Protein AF-A0A0W8FRL0-F1 (afdb_monomer)

Structure (mmCIF, N/CA/C/O backbone):
data_AF-A0A0W8FRL0-F1
#
_entry.id   AF-A0A0W8FRL0-F1
#
loop_
_atom_site.group_PDB
_atom_site.id
_atom_site.type_symbol
_atom_site.label_atom_id
_atom_site.label_alt_id
_atom_site.label_comp_id
_atom_site.label_asym_id
_atom_site.label_entity_id
_atom_site.label_seq_id
_atom_site.pdbx_PDB_ins_code
_atom_site.Cartn_x
_atom_site.Cartn_y
_atom_site.Cartn_z
_atom_site.occupancy
_atom_site.B_iso_or_equiv
_atom_site.auth_seq_id
_atom_site.auth_comp_id
_atom_site.auth_asym_id
_atom_site.auth_atom_id
_atom_site.pdbx_PDB_model_num
ATOM 1 N N . MET A 1 1 ? 0.748 -12.779 -2.250 1.00 61.97 1 MET A N 1
ATOM 2 C CA . MET A 1 1 ? 1.350 -13.184 -0.967 1.00 61.97 1 MET A CA 1
ATOM 3 C C . MET A 1 1 ? 2.853 -13.037 -1.047 1.00 61.97 1 MET A C 1
ATOM 5 O O . MET A 1 1 ? 3.410 -12.328 -0.227 1.00 61.97 1 MET A O 1
ATOM 9 N N . ASP A 1 2 ? 3.487 -13.612 -2.071 1.00 81.69 2 ASP A N 1
ATOM 10 C CA . ASP A 1 2 ? 4.950 -13.634 -2.223 1.00 81.69 2 ASP A CA 1
ATOM 11 C C . ASP A 1 2 ? 5.585 -12.258 -2.475 1.00 81.69 2 ASP A C 1
ATOM 13 O O . ASP A 1 2 ? 6.800 -12.125 -2.424 1.00 81.69 2 ASP A O 1
ATOM 17 N N . TRP A 1 3 ? 4.781 -11.222 -2.722 1.00 80.44 3 TRP A N 1
ATOM 18 C CA . TRP A 1 3 ? 5.273 -9.855 -2.878 1.00 80.44 3 TRP A CA 1
ATOM 19 C C . TRP A 1 3 ? 5.824 -9.263 -1.573 1.00 80.44 3 TRP A C 1
ATOM 21 O O . TRP A 1 3 ? 6.817 -8.540 -1.606 1.00 80.44 3 TRP A O 1
ATOM 31 N N . TRP A 1 4 ? 5.211 -9.592 -0.430 1.00 90.38 4 TRP A N 1
ATOM 32 C CA . TRP A 1 4 ? 5.683 -9.117 0.867 1.00 90.38 4 TRP A CA 1
ATOM 33 C C . TRP A 1 4 ? 7.052 -9.700 1.200 1.00 90.38 4 TRP A C 1
ATOM 35 O O . TRP A 1 4 ? 7.326 -10.871 0.940 1.00 90.38 4 TRP A O 1
ATOM 45 N N . ASP A 1 5 ? 7.883 -8.877 1.828 1.00 91.19 5 ASP A N 1
ATOM 46 C CA . ASP A 1 5 ? 9.173 -9.286 2.362 1.00 91.19 5 ASP A CA 1
ATOM 47 C C . ASP A 1 5 ? 9.000 -10.404 3.412 1.00 91.19 5 ASP A C 1
ATOM 49 O O . ASP A 1 5 ? 8.346 -10.179 4.439 1.00 91.19 5 ASP A O 1
ATOM 53 N N . PRO A 1 6 ? 9.563 -11.608 3.198 1.00 92.19 6 PRO A N 1
ATOM 54 C CA . PRO A 1 6 ? 9.400 -12.715 4.135 1.00 92.19 6 PRO A CA 1
ATOM 55 C C . PRO A 1 6 ? 9.914 -12.402 5.541 1.00 92.19 6 PRO A C 1
ATOM 57 O O . PRO A 1 6 ? 9.323 -12.851 6.523 1.00 92.19 6 PRO A O 1
ATOM 60 N N . GLU A 1 7 ? 10.980 -11.611 5.675 1.00 92.44 7 GLU A N 1
ATOM 61 C CA . GLU A 1 7 ? 11.514 -11.256 6.989 1.00 92.44 7 GLU A CA 1
ATOM 62 C C . GLU A 1 7 ? 10.591 -10.291 7.736 1.00 92.44 7 GLU A C 1
ATOM 64 O O . GLU A 1 7 ? 10.430 -10.430 8.950 1.00 92.44 7 GLU A O 1
ATOM 69 N N . LEU A 1 8 ? 9.911 -9.382 7.024 1.00 94.06 8 LEU A N 1
ATOM 70 C CA . LEU A 1 8 ? 8.858 -8.551 7.614 1.00 94.06 8 LEU A CA 1
ATOM 71 C C . LEU A 1 8 ? 7.744 -9.432 8.187 1.00 94.06 8 LEU A C 1
ATOM 73 O O . LEU A 1 8 ? 7.367 -9.283 9.352 1.00 94.06 8 LEU A O 1
ATOM 77 N N . ILE A 1 9 ? 7.236 -10.372 7.387 1.00 95.00 9 ILE A N 1
ATOM 78 C CA . ILE A 1 9 ? 6.158 -11.276 7.808 1.00 95.00 9 ILE A CA 1
ATOM 79 C C . ILE A 1 9 ? 6.604 -12.135 8.994 1.00 95.00 9 ILE A C 1
ATOM 81 O O . ILE A 1 9 ? 5.870 -12.248 9.979 1.00 95.00 9 ILE A O 1
ATOM 85 N N . ASN A 1 10 ? 7.819 -12.681 8.950 1.00 94.44 10 ASN A N 1
ATOM 86 C CA . ASN A 1 10 ? 8.388 -13.474 10.038 1.00 94.44 10 ASN A CA 1
ATOM 87 C C . ASN A 1 10 ? 8.531 -12.658 11.328 1.00 94.44 10 ASN A C 1
ATOM 89 O O . ASN A 1 10 ? 8.222 -13.157 12.409 1.00 94.44 10 ASN A O 1
ATOM 93 N N . ALA A 1 11 ? 8.972 -11.401 11.241 1.00 94.38 11 ALA A N 1
ATOM 94 C CA . ALA A 1 11 ? 9.106 -10.529 12.401 1.00 94.38 11 ALA A CA 1
ATOM 95 C C . ALA A 1 11 ? 7.747 -10.188 13.030 1.00 94.38 11 ALA A C 1
ATOM 97 O O . ALA A 1 11 ? 7.599 -10.283 14.251 1.00 94.38 11 ALA A O 1
ATOM 98 N N . LEU A 1 12 ? 6.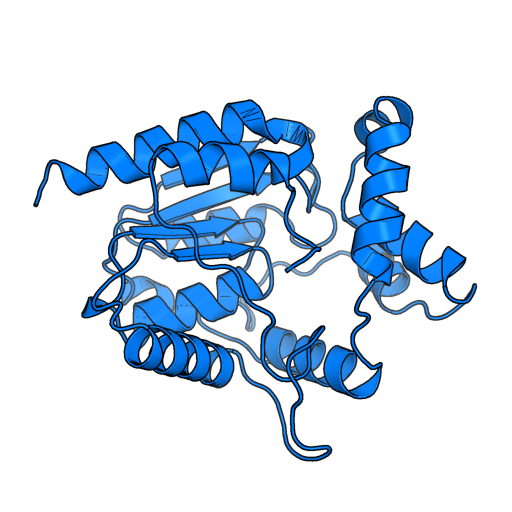745 -9.850 12.213 1.00 93.88 12 LEU A N 1
ATOM 99 C CA . LEU A 1 12 ? 5.389 -9.556 12.688 1.00 93.88 12 LEU A CA 1
ATOM 100 C C . LEU A 1 12 ? 4.717 -10.792 13.301 1.00 93.88 12 LEU A C 1
ATOM 102 O O . LEU A 1 12 ? 4.079 -10.687 14.352 1.00 93.88 12 LEU A O 1
ATOM 106 N N . SER A 1 13 ? 4.933 -11.970 12.713 1.00 95.38 13 SER A N 1
ATOM 107 C CA . SER A 1 13 ? 4.343 -13.238 13.168 1.00 95.38 13 SER A CA 1
ATOM 108 C C . SER A 1 13 ? 4.822 -13.683 14.555 1.00 95.38 13 SER A C 1
ATOM 110 O O . SER A 1 13 ? 4.177 -14.509 15.194 1.00 95.38 13 SER A O 1
ATOM 112 N N . LYS A 1 14 ? 5.918 -13.110 15.075 1.00 94.38 14 LYS A N 1
ATOM 113 C CA . LYS A 1 14 ? 6.372 -13.351 16.458 1.00 94.38 14 LYS A CA 1
ATOM 114 C C . LYS A 1 14 ? 5.428 -12.765 17.513 1.00 94.38 14 LYS A C 1
ATOM 116 O O . LYS A 1 14 ? 5.501 -13.171 18.669 1.00 94.38 14 LYS A O 1
ATOM 121 N N . LYS A 1 15 ? 4.605 -11.773 17.153 1.00 91.62 15 LYS A N 1
ATOM 122 C CA . LYS A 1 15 ? 3.724 -11.048 18.091 1.00 91.62 15 LYS A CA 1
ATOM 123 C C . LYS A 1 15 ? 2.268 -10.970 17.647 1.00 91.62 15 LYS A C 1
ATOM 125 O O . LYS A 1 15 ? 1.398 -10.782 18.491 1.00 91.62 15 LYS A O 1
ATOM 130 N N . TYR A 1 16 ? 2.004 -11.086 16.351 1.00 93.81 16 TYR A N 1
ATOM 131 C CA . TYR A 1 16 ? 0.676 -10.936 15.773 1.00 93.81 16 TYR A CA 1
ATOM 132 C C . TYR A 1 16 ? 0.309 -12.165 14.951 1.00 93.81 16 TYR A C 1
ATOM 134 O O . TYR A 1 16 ? 1.170 -12.810 14.360 1.00 93.81 16 TYR A O 1
ATOM 142 N N . HIS A 1 17 ? -0.987 -12.448 14.851 1.00 94.81 17 HIS A N 1
ATOM 143 C CA . HIS A 1 17 ? -1.483 -13.332 13.806 1.00 94.81 17 HIS A CA 1
ATOM 144 C C . HIS A 1 17 ? -1.554 -12.538 12.496 1.00 94.81 17 HIS A C 1
ATOM 146 O O . HIS A 1 17 ? -2.331 -11.589 12.384 1.00 94.81 17 HIS A O 1
ATOM 152 N N . VAL A 1 18 ? -0.700 -12.888 11.534 1.00 96.31 18 VAL A N 1
ATOM 153 C CA . VAL A 1 18 ? -0.556 -12.153 10.274 1.00 96.31 18 VAL A CA 1
ATOM 154 C C . VAL A 1 18 ? -1.357 -12.850 9.179 1.00 96.31 18 VAL A C 1
ATOM 156 O O . VAL A 1 18 ? -1.060 -13.984 8.811 1.00 96.31 18 VAL A O 1
ATOM 159 N N . LEU A 1 19 ? -2.354 -12.152 8.633 1.00 96.56 19 LEU A N 1
ATOM 160 C CA . LEU A 1 19 ? -3.089 -12.587 7.449 1.00 96.56 19 LEU A CA 1
ATOM 161 C C . LEU A 1 19 ? -2.595 -11.806 6.229 1.00 96.56 19 LEU A C 1
ATOM 163 O O . LEU A 1 19 ? -2.770 -10.593 6.153 1.00 96.56 19 LEU A O 1
ATOM 167 N N . ILE A 1 20 ? -2.021 -12.519 5.262 1.00 95.56 20 ILE A N 1
ATOM 168 C CA . ILE A 1 20 ? -1.727 -12.009 3.919 1.00 95.56 20 ILE A CA 1
ATOM 169 C C . ILE A 1 20 ? -2.547 -12.794 2.901 1.00 95.56 20 ILE A C 1
ATOM 171 O O . ILE A 1 20 ? -2.795 -13.985 3.080 1.00 95.56 20 ILE A O 1
ATOM 175 N N . PHE A 1 21 ? -2.973 -12.138 1.829 1.00 95.75 21 PHE A N 1
ATOM 176 C CA . PHE A 1 21 ? -3.784 -12.761 0.788 1.00 95.75 21 PHE A CA 1
ATOM 177 C C . PHE A 1 21 ? -3.543 -12.090 -0.565 1.00 95.75 21 PHE A C 1
ATOM 179 O O . PHE A 1 21 ? -2.948 -11.013 -0.642 1.00 95.75 21 PHE A O 1
ATOM 186 N N . ASP A 1 22 ? -3.967 -12.761 -1.634 1.00 95.38 22 ASP A N 1
ATOM 187 C CA . ASP A 1 22 ? -4.019 -12.183 -2.975 1.00 95.38 22 ASP A CA 1
ATOM 188 C C . ASP A 1 22 ? -5.407 -11.568 -3.198 1.00 95.38 22 ASP A C 1
ATOM 190 O O . ASP A 1 22 ? -6.418 -12.251 -3.009 1.00 95.38 22 ASP A O 1
ATOM 194 N N . ASN A 1 23 ? -5.462 -10.293 -3.599 1.00 95.25 23 ASN A N 1
ATOM 195 C CA . ASN A 1 23 ? -6.710 -9.639 -4.007 1.00 95.25 23 ASN A CA 1
ATOM 196 C C . ASN A 1 23 ? -7.378 -10.404 -5.156 1.00 95.25 23 ASN A C 1
ATOM 198 O O . ASN A 1 23 ? -6.704 -11.103 -5.917 1.00 95.25 23 ASN A O 1
ATOM 202 N N . ARG A 1 24 ? -8.698 -10.238 -5.329 1.00 94.88 24 ARG A N 1
ATOM 203 C CA . ARG A 1 24 ? -9.409 -10.826 -6.476 1.00 94.88 24 ARG A CA 1
ATOM 204 C C . ARG A 1 24 ? -8.688 -10.510 -7.794 1.00 94.88 24 ARG A C 1
ATOM 206 O O . ARG A 1 24 ? -8.313 -9.367 -8.056 1.00 94.88 24 ARG A O 1
ATOM 213 N N . GLY A 1 25 ? -8.475 -11.536 -8.614 1.00 93.75 25 GLY A N 1
ATOM 214 C CA . GLY A 1 25 ? -7.799 -11.414 -9.907 1.00 93.75 25 GLY A CA 1
ATOM 215 C C . GLY A 1 25 ? -6.273 -11.274 -9.839 1.00 93.75 25 GLY A C 1
ATOM 216 O O . GLY A 1 25 ? -5.657 -11.088 -10.888 1.00 93.75 25 GLY A O 1
ATOM 217 N N . SER A 1 26 ? -5.659 -11.372 -8.657 1.00 92.62 26 SER A N 1
ATOM 218 C CA . SER A 1 26 ? -4.205 -11.383 -8.464 1.00 92.62 26 SER A CA 1
ATOM 219 C C . SER A 1 26 ? -3.702 -12.746 -8.019 1.00 92.62 26 SER A C 1
ATOM 221 O O . SER A 1 26 ? -4.379 -13.456 -7.279 1.00 92.62 26 SER A O 1
ATOM 223 N N . GLY A 1 27 ? -2.454 -13.057 -8.379 1.00 90.75 27 GLY A N 1
ATOM 224 C CA . GLY A 1 27 ? -1.730 -14.205 -7.844 1.00 90.75 27 GLY A CA 1
ATOM 225 C C . GLY A 1 27 ? -2.529 -15.496 -7.968 1.00 90.75 27 GLY A C 1
ATOM 226 O O . GLY A 1 27 ? -2.811 -15.957 -9.069 1.00 90.75 27 GLY A O 1
ATOM 227 N N . ARG A 1 28 ? -2.893 -16.080 -6.824 1.00 93.00 28 ARG A N 1
ATOM 228 C CA . ARG A 1 28 ? -3.629 -17.351 -6.746 1.00 93.00 28 ARG A CA 1
ATOM 229 C C . ARG A 1 28 ? -5.142 -17.175 -6.585 1.00 93.00 28 ARG A C 1
ATOM 231 O O . ARG A 1 28 ? -5.859 -18.171 -6.525 1.00 93.00 28 ARG A O 1
ATOM 238 N N . THR A 1 29 ? -5.634 -15.940 -6.511 1.00 93.44 29 THR A N 1
ATOM 239 C CA . THR A 1 29 ? -7.061 -15.636 -6.374 1.00 93.44 29 THR A CA 1
ATOM 240 C C . THR A 1 29 ? -7.649 -15.291 -7.737 1.00 93.44 29 THR A C 1
ATOM 242 O O . THR A 1 29 ? -7.327 -14.269 -8.343 1.00 93.44 29 THR A O 1
ATOM 245 N N . VAL A 1 30 ? -8.562 -16.133 -8.215 1.00 91.25 30 VAL A N 1
ATOM 246 C CA . VAL A 1 30 ? -9.260 -15.922 -9.490 1.00 91.25 30 VAL A CA 1
ATOM 247 C C . VAL A 1 30 ? -10.291 -14.790 -9.398 1.00 91.25 30 VAL A C 1
ATOM 249 O O . VAL A 1 30 ? -10.763 -14.434 -8.319 1.00 91.25 30 VAL A O 1
ATOM 252 N N . ALA A 1 31 ? -10.655 -14.227 -10.545 1.00 89.81 31 ALA A N 1
ATOM 253 C CA . ALA A 1 31 ? -11.790 -13.324 -10.704 1.00 89.81 31 ALA A CA 1
ATOM 254 C C . ALA A 1 31 ? -12.498 -13.647 -12.028 1.00 89.81 31 ALA A C 1
ATOM 256 O O . ALA A 1 31 ? -11.852 -14.208 -12.914 1.00 89.81 31 ALA A O 1
ATOM 257 N N . PRO A 1 32 ? -13.789 -13.302 -12.183 1.00 87.62 32 PRO A N 1
ATOM 258 C CA . PRO A 1 32 ? -14.465 -13.414 -13.469 1.00 87.62 32 PRO A CA 1
ATOM 259 C C . PRO A 1 32 ? -13.731 -12.650 -14.578 1.00 87.62 32 PRO A C 1
ATOM 261 O O . PRO A 1 32 ? -13.160 -11.577 -14.352 1.00 87.62 32 PRO A O 1
ATOM 264 N N . ASP A 1 33 ? -13.821 -13.168 -15.801 1.00 76.25 33 ASP A N 1
ATOM 265 C CA . ASP A 1 33 ? -13.201 -12.560 -16.983 1.00 76.25 33 ASP A CA 1
ATOM 266 C C . ASP A 1 33 ? -13.881 -11.258 -17.421 1.00 76.25 33 ASP A C 1
ATOM 268 O O . ASP A 1 33 ? -13.383 -10.581 -18.313 1.00 76.25 33 ASP A O 1
ATOM 272 N N . GLU A 1 34 ? -14.963 -10.838 -16.760 1.00 76.31 34 GLU A N 1
ATOM 273 C CA . GLU A 1 34 ? -15.738 -9.629 -17.053 1.00 76.31 34 GLU A CA 1
ATOM 274 C C . GLU A 1 34 ? -15.932 -8.752 -15.806 1.00 76.31 34 GLU A C 1
ATOM 276 O O . GLU A 1 34 ? -15.821 -9.210 -14.668 1.00 76.31 34 GLU A O 1
ATOM 281 N N . GLY A 1 35 ? -16.231 -7.469 -16.029 1.00 86.38 35 GLY A N 1
ATOM 282 C CA . GLY A 1 35 ? -16.463 -6.485 -14.972 1.00 86.38 35 GLY A CA 1
ATOM 283 C C . GLY A 1 35 ? -15.291 -5.534 -14.721 1.00 86.38 35 GLY A C 1
ATOM 284 O O . GLY A 1 35 ? -14.195 -5.671 -15.268 1.00 86.38 35 GLY A O 1
ATOM 285 N N . SER A 1 36 ? -15.558 -4.513 -13.907 1.00 93.62 36 SER A N 1
ATOM 286 C CA . SER A 1 36 ? -14.571 -3.512 -13.488 1.00 93.62 36 SER A CA 1
ATOM 287 C C . SER A 1 36 ? -14.162 -3.742 -12.042 1.00 93.62 36 SER A C 1
ATOM 289 O O . SER A 1 36 ? -14.994 -4.130 -11.226 1.00 93.62 36 SER A O 1
ATOM 291 N N . PHE A 1 37 ? -12.900 -3.458 -11.722 1.00 97.31 37 PHE A N 1
ATOM 292 C CA . PHE A 1 37 ? -12.435 -3.400 -10.341 1.00 97.31 37 PHE A CA 1
ATOM 293 C C . PHE A 1 37 ? -12.575 -1.989 -9.769 1.00 97.31 37 PHE A C 1
ATOM 295 O O . PHE A 1 37 ? -12.433 -1.007 -10.498 1.00 97.31 37 PHE A O 1
ATOM 302 N N . THR A 1 38 ? -12.842 -1.905 -8.467 1.00 98.00 38 THR A N 1
ATOM 303 C CA . THR A 1 38 ? -12.792 -0.660 -7.691 1.00 98.00 38 THR A CA 1
ATOM 304 C C . THR A 1 38 ? -12.140 -0.934 -6.336 1.00 98.00 38 THR A C 1
ATOM 306 O O . THR A 1 38 ? -12.134 -2.077 -5.866 1.00 98.00 38 THR A O 1
ATOM 309 N N . CYS A 1 39 ? -11.573 0.097 -5.707 1.00 98.44 39 CYS A N 1
ATOM 310 C CA . CYS A 1 39 ? -10.955 -0.032 -4.386 1.00 98.44 39 CYS A CA 1
ATOM 311 C C . CYS A 1 39 ? -11.979 -0.384 -3.296 1.00 98.44 39 CYS A C 1
ATOM 313 O O . CYS A 1 39 ? -11.663 -1.168 -2.403 1.00 98.44 39 CYS A O 1
ATOM 315 N N . GLU A 1 40 ? -13.216 0.097 -3.417 1.00 98.31 40 GLU A N 1
ATOM 316 C CA . GLU A 1 40 ? -14.335 -0.236 -2.529 1.00 98.31 40 GLU A CA 1
ATOM 317 C C . GLU A 1 40 ? -14.665 -1.728 -2.585 1.00 98.31 40 GLU A C 1
ATOM 319 O O . GLU A 1 40 ? -14.868 -2.356 -1.549 1.00 98.31 40 GLU A O 1
ATOM 324 N N . MET A 1 41 ? -14.667 -2.322 -3.782 1.00 98.00 41 MET A N 1
ATOM 325 C CA . MET A 1 41 ? -14.911 -3.756 -3.927 1.00 98.00 41 MET A CA 1
ATOM 326 C C . MET A 1 41 ? -13.805 -4.589 -3.270 1.00 98.00 41 MET A C 1
ATOM 328 O O . MET A 1 41 ? -14.097 -5.573 -2.598 1.00 98.00 41 MET A O 1
ATOM 332 N N . PHE A 1 42 ? -12.538 -4.198 -3.419 1.00 98.44 42 PHE A N 1
ATOM 333 C CA . PHE A 1 42 ? -11.443 -4.883 -2.725 1.00 98.44 42 PHE A CA 1
ATOM 334 C C . PHE A 1 42 ? -11.526 -4.721 -1.192 1.00 98.44 42 PHE A C 1
ATOM 336 O O . PHE A 1 42 ? -11.120 -5.616 -0.444 1.00 98.44 42 PHE A O 1
ATOM 343 N N . ALA A 1 43 ? -12.070 -3.605 -0.698 1.00 98.75 43 ALA A N 1
ATOM 344 C CA . ALA A 1 43 ? -12.340 -3.432 0.728 1.00 98.75 43 ALA A CA 1
ATOM 345 C C . ALA A 1 43 ? -13.460 -4.378 1.201 1.00 98.75 43 ALA A C 1
ATOM 347 O O . ALA A 1 43 ? -13.318 -5.030 2.238 1.00 98.75 43 ALA A O 1
ATOM 348 N N . ASP A 1 44 ? -14.524 -4.536 0.408 1.00 98.62 44 ASP A N 1
ATOM 349 C CA . ASP A 1 44 ? -15.599 -5.500 0.677 1.00 98.62 44 ASP A CA 1
ATOM 350 C C . ASP A 1 44 ? -15.088 -6.947 0.704 1.00 98.62 44 ASP A C 1
ATOM 352 O O . ASP A 1 44 ? -15.464 -7.721 1.588 1.00 98.62 44 ASP A O 1
ATOM 356 N N . ASP A 1 45 ? -14.163 -7.305 -0.191 1.00 98.31 45 ASP A N 1
ATOM 357 C CA . ASP A 1 45 ? -13.497 -8.614 -0.168 1.00 98.31 45 ASP A CA 1
ATOM 358 C C . ASP A 1 45 ? -12.731 -8.854 1.121 1.00 98.31 45 ASP A C 1
ATOM 360 O O . ASP A 1 45 ? -12.762 -9.952 1.679 1.00 98.31 45 ASP A O 1
ATOM 364 N N . THR A 1 46 ? -12.037 -7.821 1.598 1.00 98.50 46 THR A N 1
ATOM 365 C CA . THR A 1 46 ? -11.262 -7.892 2.833 1.00 98.50 46 THR A CA 1
ATOM 366 C C . THR A 1 46 ? -12.189 -8.175 4.015 1.00 98.50 46 THR A C 1
ATOM 368 O O . THR A 1 46 ? -11.904 -9.066 4.817 1.00 98.50 46 THR A O 1
ATOM 371 N N . ILE A 1 47 ? -13.344 -7.504 4.088 1.00 98.62 47 ILE A N 1
ATOM 372 C CA . ILE A 1 47 ? -14.371 -7.784 5.102 1.00 98.62 47 ILE A CA 1
ATOM 373 C C . ILE A 1 47 ? -14.933 -9.199 4.973 1.00 98.62 47 ILE A C 1
ATOM 375 O O . ILE A 1 47 ? -15.078 -9.894 5.983 1.00 98.62 47 ILE A O 1
ATOM 379 N N . ALA A 1 48 ? -15.229 -9.653 3.755 1.00 98.44 48 ALA A N 1
ATOM 380 C CA . ALA A 1 48 ? -15.726 -11.005 3.527 1.00 98.44 48 ALA A CA 1
ATOM 381 C C . ALA A 1 48 ? -14.711 -12.063 3.994 1.00 98.44 48 ALA A C 1
ATOM 383 O O . ALA A 1 48 ? -15.083 -13.022 4.675 1.00 98.44 48 ALA A O 1
ATOM 384 N N . LEU A 1 49 ? -13.423 -11.855 3.708 1.00 98.25 49 LEU A N 1
ATOM 385 C CA . LEU A 1 49 ? -12.343 -12.721 4.172 1.00 98.25 49 LEU A CA 1
ATOM 386 C C . LEU A 1 49 ? -12.207 -12.692 5.699 1.00 98.25 49 LEU A C 1
ATOM 388 O O . LEU A 1 49 ? -12.092 -13.751 6.319 1.00 98.25 49 LEU A O 1
ATOM 392 N N . MET A 1 50 ? -12.259 -11.508 6.315 1.00 98.50 50 MET A N 1
ATOM 393 C CA . MET A 1 50 ? -12.249 -11.368 7.772 1.00 98.50 50 MET A CA 1
ATOM 394 C C . MET A 1 50 ? -13.399 -12.155 8.409 1.00 98.50 50 MET A C 1
ATOM 396 O O . MET A 1 50 ? -13.162 -12.933 9.329 1.00 98.50 50 MET A O 1
ATOM 400 N N . ASN A 1 51 ? -14.620 -12.039 7.879 1.00 98.56 51 ASN A N 1
ATOM 401 C CA . ASN A 1 51 ? -15.779 -12.794 8.363 1.00 98.56 51 ASN A CA 1
ATOM 402 C C . ASN A 1 51 ? -15.570 -14.310 8.222 1.00 98.56 51 ASN A C 1
ATOM 404 O O . ASN A 1 51 ? -15.771 -15.050 9.182 1.00 98.56 51 ASN A O 1
ATOM 408 N N . ALA A 1 52 ? -15.098 -14.773 7.060 1.00 98.38 52 ALA A N 1
ATOM 409 C CA . ALA A 1 52 ? -14.827 -16.190 6.806 1.00 98.38 52 ALA A CA 1
ATOM 410 C C . ALA A 1 52 ? -13.731 -16.774 7.718 1.00 98.38 52 ALA A C 1
ATOM 412 O O . ALA A 1 52 ? -13.680 -17.985 7.934 1.00 98.38 52 ALA A O 1
ATOM 413 N N . LYS A 1 53 ? -12.845 -15.925 8.249 1.00 98.12 53 LYS A N 1
ATOM 414 C CA . LYS A 1 53 ? -11.791 -16.299 9.202 1.00 98.12 53 LYS A CA 1
ATOM 415 C C . LYS A 1 53 ? -12.139 -15.995 10.661 1.00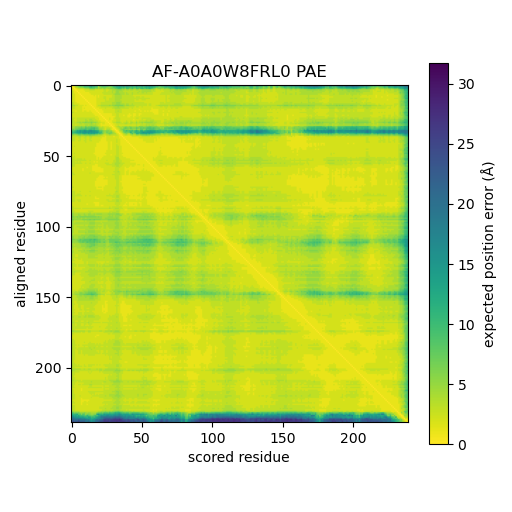 98.12 53 LYS A C 1
ATOM 417 O O . LYS A 1 53 ? -11.300 -16.230 11.525 1.00 98.12 53 LYS A O 1
ATOM 422 N N . GLY A 1 54 ? -13.343 -15.493 10.946 1.00 98.00 54 GLY A N 1
ATOM 423 C CA . GLY A 1 54 ? -13.760 -15.121 12.301 1.00 98.00 54 GLY A CA 1
ATOM 424 C C . GLY A 1 54 ? -12.978 -13.939 12.889 1.00 98.00 54 GLY A C 1
ATOM 425 O O . GLY A 1 54 ? -12.849 -13.830 14.103 1.00 98.00 54 GLY A O 1
ATOM 426 N N . ILE A 1 55 ? -12.423 -13.065 12.045 1.00 98.38 55 ILE A N 1
ATOM 427 C CA . ILE A 1 55 ? -11.668 -11.880 12.462 1.00 98.38 55 ILE A CA 1
ATOM 428 C C . ILE A 1 55 ? -12.646 -10.716 12.634 1.00 98.38 55 ILE A C 1
ATOM 430 O O . ILE A 1 55 ? -13.095 -10.103 11.663 1.00 98.38 55 ILE A O 1
ATOM 434 N N . GLU A 1 56 ? -12.971 -10.387 13.881 1.00 97.94 56 GLU A N 1
ATOM 435 C CA . GLU A 1 56 ? -13.874 -9.274 14.180 1.00 97.94 56 GLU A CA 1
ATOM 436 C C . GLU A 1 56 ? -13.217 -7.918 13.888 1.00 97.94 56 GLU A C 1
ATOM 438 O O . GLU A 1 56 ? -13.812 -7.087 13.213 1.00 97.94 56 GLU A O 1
ATOM 443 N N . ARG A 1 57 ? -11.975 -7.691 14.330 1.00 98.00 57 ARG A N 1
ATOM 444 C CA . ARG A 1 57 ? -11.227 -6.448 14.073 1.00 98.00 57 ARG A CA 1
ATOM 445 C C . ARG A 1 57 ? -9.755 -6.737 13.818 1.00 98.00 57 ARG A C 1
ATOM 447 O O . ARG A 1 57 ? -9.208 -7.674 14.396 1.00 98.00 57 ARG A O 1
ATOM 454 N N . ALA A 1 58 ? -9.097 -5.916 13.004 1.00 98.31 58 ALA A N 1
ATOM 455 C CA . ALA A 1 58 ? -7.676 -6.082 12.691 1.00 98.31 58 ALA A CA 1
ATOM 456 C C . ALA A 1 58 ? -6.926 -4.746 12.612 1.00 98.31 58 ALA A C 1
ATOM 458 O O . ALA A 1 58 ? -7.512 -3.699 12.350 1.00 98.31 58 ALA A O 1
ATOM 459 N N . ASN A 1 59 ? -5.609 -4.782 12.838 1.00 98.38 59 ASN A N 1
ATOM 460 C CA . ASN A 1 59 ? -4.733 -3.705 12.373 1.00 98.38 59 ASN A CA 1
ATOM 461 C C . ASN A 1 59 ? -4.525 -3.901 10.870 1.00 98.38 59 ASN A C 1
ATOM 463 O O . ASN A 1 59 ? -4.195 -5.010 10.448 1.00 98.38 59 ASN A O 1
ATOM 467 N N . ILE A 1 60 ? -4.730 -2.853 10.078 1.00 98.56 60 ILE A N 1
ATOM 468 C CA . ILE A 1 60 ? -4.714 -2.935 8.617 1.00 98.56 60 ILE A CA 1
ATOM 469 C C . ILE A 1 60 ? -3.473 -2.222 8.101 1.00 98.56 60 ILE A C 1
ATOM 471 O O . ILE A 1 60 ? -3.305 -1.030 8.343 1.00 98.56 60 ILE A O 1
ATOM 475 N N . LEU A 1 61 ? -2.618 -2.949 7.384 1.00 98.44 61 LEU A N 1
ATOM 476 C CA . LEU A 1 61 ? -1.455 -2.407 6.687 1.00 98.44 61 LEU A CA 1
ATOM 477 C C . LEU A 1 61 ? -1.690 -2.510 5.180 1.00 98.44 61 LEU A C 1
ATOM 479 O O . LEU A 1 61 ? -1.740 -3.607 4.627 1.00 98.44 61 LEU A O 1
ATOM 483 N N . GLY A 1 62 ? -1.834 -1.358 4.532 1.00 98.25 62 GLY A N 1
ATOM 484 C CA . GLY A 1 62 ? -2.022 -1.237 3.093 1.00 98.25 62 GLY A CA 1
ATOM 485 C C . GLY A 1 62 ? -0.878 -0.460 2.456 1.00 98.25 62 GLY A C 1
ATOM 486 O O . GLY A 1 62 ? -0.579 0.655 2.876 1.00 98.25 62 GLY A O 1
ATOM 487 N N . MET A 1 63 ? -0.261 -1.031 1.422 1.00 97.88 63 MET A N 1
ATOM 488 C CA . MET A 1 63 ? 0.798 -0.377 0.656 1.00 97.88 63 MET A CA 1
ATOM 489 C C . MET A 1 63 ? 0.338 -0.069 -0.768 1.00 97.88 63 MET A C 1
ATOM 491 O O . MET A 1 63 ? -0.267 -0.930 -1.408 1.00 97.88 63 MET A O 1
ATOM 495 N N . SER A 1 64 ? 0.624 1.132 -1.278 1.00 97.31 64 SER A N 1
ATOM 496 C CA . SER A 1 64 ? 0.276 1.543 -2.646 1.00 97.31 64 SER A CA 1
ATOM 497 C C . SER A 1 64 ? -1.229 1.403 -2.921 1.00 97.31 64 SER A C 1
ATOM 499 O O . SER A 1 64 ? -2.028 1.966 -2.168 1.00 97.31 64 SER A O 1
ATOM 501 N N . MET A 1 65 ? -1.653 0.615 -3.918 1.00 97.75 65 MET A N 1
ATOM 502 C CA . MET A 1 65 ? -3.066 0.250 -4.120 1.00 97.75 65 MET A CA 1
ATOM 503 C C . MET A 1 65 ? -3.706 -0.324 -2.847 1.00 97.75 65 MET A C 1
ATOM 505 O O . MET A 1 65 ? -4.842 0.007 -2.524 1.00 97.75 65 MET A O 1
ATOM 509 N N . GLY A 1 66 ? -2.977 -1.141 -2.082 1.00 98.38 66 GLY A N 1
ATOM 510 C CA . GLY A 1 66 ? -3.443 -1.651 -0.792 1.00 98.38 66 GLY A CA 1
ATOM 511 C C . GLY A 1 66 ? -3.764 -0.537 0.206 1.00 98.38 66 GLY A C 1
ATOM 512 O O . GLY A 1 66 ? -4.653 -0.702 1.030 1.00 98.38 66 GLY A O 1
ATOM 513 N N . GLY A 1 67 ? -3.092 0.613 0.107 1.00 98.69 67 GLY A N 1
ATOM 514 C CA . GLY A 1 67 ? -3.394 1.805 0.894 1.00 98.69 67 GLY A CA 1
ATOM 515 C C . GLY A 1 67 ? -4.719 2.467 0.504 1.00 98.69 67 GLY A C 1
ATOM 516 O O . GLY A 1 67 ? -5.455 2.879 1.392 1.00 98.69 67 GLY A O 1
ATOM 517 N N . LEU A 1 68 ? -5.077 2.510 -0.784 1.00 98.81 68 LEU A N 1
ATOM 518 C CA . LEU A 1 68 ? -6.407 2.967 -1.230 1.00 98.81 68 LEU A CA 1
ATOM 519 C C . LEU A 1 68 ? -7.511 2.040 -0.725 1.00 98.81 68 LEU A C 1
ATOM 521 O O . LEU A 1 68 ? -8.530 2.491 -0.213 1.00 98.81 68 LEU A O 1
ATOM 525 N N . ILE A 1 69 ? -7.277 0.731 -0.825 1.00 98.88 69 ILE A N 1
ATOM 526 C CA . ILE A 1 69 ? -8.200 -0.292 -0.323 1.00 98.88 69 ILE A CA 1
ATOM 527 C C . ILE A 1 69 ? -8.378 -0.137 1.192 1.00 98.88 69 ILE A C 1
ATOM 529 O O . ILE A 1 69 ? -9.496 -0.182 1.698 1.00 98.88 69 ILE A O 1
ATOM 533 N N . ALA A 1 70 ? -7.284 0.089 1.921 1.00 98.88 70 ALA A N 1
ATOM 534 C CA . ALA A 1 70 ? -7.309 0.284 3.365 1.00 98.88 70 ALA A CA 1
ATOM 535 C C . ALA A 1 70 ? -8.024 1.585 3.776 1.00 98.88 70 ALA A C 1
ATOM 537 O O . ALA A 1 70 ? -8.707 1.597 4.799 1.00 98.88 70 ALA A O 1
ATOM 538 N N . GLN A 1 71 ? -7.917 2.654 2.979 1.00 98.88 71 GLN A N 1
ATOM 539 C CA . GLN A 1 71 ? -8.707 3.874 3.176 1.00 98.88 71 GLN A CA 1
ATOM 540 C C . GLN A 1 71 ? -10.204 3.588 3.017 1.00 98.88 71 GLN A C 1
ATOM 542 O O . GLN A 1 71 ? -10.972 3.905 3.921 1.00 98.88 71 GLN A O 1
ATOM 547 N N . GLU A 1 72 ? -10.619 2.931 1.929 1.00 98.81 72 GLU A N 1
ATOM 548 C CA . GLU A 1 72 ? -12.027 2.556 1.722 1.00 98.81 72 GLU A CA 1
ATOM 549 C C . GLU A 1 72 ? -12.562 1.655 2.838 1.00 98.81 72 GLU A C 1
ATOM 551 O O . GLU A 1 72 ? -13.666 1.869 3.339 1.00 98.81 72 GLU A O 1
ATOM 556 N N . LEU A 1 73 ? -11.756 0.692 3.287 1.00 98.75 73 LEU A N 1
ATOM 557 C CA . LEU A 1 73 ? -12.084 -0.182 4.408 1.00 98.75 73 LEU A CA 1
ATOM 558 C C . LEU A 1 73 ? -12.327 0.613 5.698 1.00 98.75 73 LEU A C 1
ATOM 560 O O . LEU A 1 73 ? -13.326 0.386 6.374 1.00 98.75 73 LEU A O 1
ATOM 564 N N . ALA A 1 74 ? -11.434 1.548 6.034 1.00 98.81 74 ALA A N 1
ATOM 565 C CA . ALA A 1 74 ? -11.543 2.358 7.245 1.00 98.81 74 ALA A CA 1
ATOM 566 C C . ALA A 1 74 ? -12.691 3.377 7.187 1.00 98.81 74 ALA A C 1
ATOM 568 O O . ALA A 1 74 ? -13.253 3.709 8.225 1.00 98.81 74 ALA A O 1
ATOM 569 N N . ILE A 1 75 ? -13.060 3.855 5.994 1.00 98.81 75 ILE A N 1
ATOM 570 C CA . ILE A 1 75 ? -14.213 4.745 5.817 1.00 98.81 75 ILE A CA 1
ATOM 571 C C . ILE A 1 75 ? -15.525 3.956 5.917 1.00 98.81 75 ILE A C 1
ATOM 573 O O . ILE A 1 75 ? -16.449 4.374 6.610 1.00 98.81 75 ILE A O 1
ATOM 577 N N . LYS A 1 76 ? -15.626 2.819 5.221 1.00 98.62 76 LYS A N 1
ATOM 578 C CA . LYS A 1 76 ? -16.876 2.052 5.104 1.00 98.62 76 LYS A CA 1
ATOM 579 C C . LYS A 1 76 ? -17.154 1.162 6.319 1.00 98.62 76 LYS A C 1
ATOM 581 O O . LYS A 1 76 ? -18.315 0.937 6.645 1.00 98.62 76 LYS A O 1
ATOM 586 N N . TYR A 1 77 ? -16.102 0.674 6.975 1.00 98.62 77 TYR A N 1
ATOM 587 C CA . TYR A 1 77 ? -16.169 -0.269 8.096 1.00 98.62 77 TYR A CA 1
ATOM 588 C C . TYR A 1 77 ? -15.222 0.132 9.247 1.00 98.62 77 TYR A C 1
ATOM 590 O O . TYR A 1 77 ? -14.368 -0.667 9.661 1.00 98.62 77 TYR A O 1
ATOM 598 N N . PRO A 1 78 ? -15.316 1.367 9.778 1.00 98.38 78 PRO A N 1
ATOM 599 C CA . PRO A 1 78 ? -14.390 1.880 10.791 1.00 98.38 78 PRO A CA 1
ATOM 600 C C . PRO A 1 78 ? -14.333 1.004 12.051 1.00 98.38 78 PRO A C 1
ATOM 602 O O . PRO A 1 78 ? -13.285 0.892 12.688 1.00 98.38 78 PRO A O 1
ATOM 605 N N . GLU A 1 79 ? -15.430 0.336 12.408 1.00 98.25 79 GLU A N 1
ATOM 606 C CA . GLU A 1 79 ? -15.529 -0.571 13.551 1.00 98.25 79 GLU A CA 1
ATOM 607 C C . GLU A 1 79 ? -14.715 -1.860 13.386 1.00 98.25 79 GLU A C 1
ATOM 609 O O . GLU A 1 79 ? -14.384 -2.503 14.381 1.00 98.25 79 GLU A O 1
ATOM 614 N N . ARG A 1 80 ? -14.361 -2.226 12.148 1.00 98.44 80 ARG A N 1
ATOM 615 C CA . ARG A 1 80 ? -13.567 -3.420 11.811 1.00 98.44 80 ARG A CA 1
ATOM 616 C C . ARG A 1 80 ? -12.061 -3.157 11.858 1.00 98.44 80 ARG A C 1
ATOM 618 O O . ARG A 1 80 ? -11.265 -4.096 11.786 1.00 98.44 80 ARG A O 1
ATOM 625 N N . VAL A 1 81 ? -11.655 -1.897 12.014 1.00 98.50 81 VAL A N 1
ATOM 626 C CA . VAL A 1 81 ? -10.255 -1.464 11.975 1.00 98.50 81 VAL A CA 1
ATOM 627 C C . VAL A 1 81 ? -9.784 -1.049 13.373 1.00 98.50 81 VAL A C 1
ATOM 629 O O . VAL A 1 81 ? -10.331 -0.154 14.011 1.00 98.50 81 VAL A O 1
ATOM 632 N N . ASN A 1 82 ? -8.727 -1.686 13.880 1.00 97.50 82 ASN A N 1
ATOM 633 C CA . ASN A 1 82 ? -8.102 -1.297 15.148 1.00 97.50 82 ASN A CA 1
ATOM 634 C C . ASN A 1 82 ? -7.200 -0.076 14.971 1.00 97.50 82 ASN A C 1
ATOM 636 O O . ASN A 1 82 ? -7.397 0.927 15.655 1.00 97.50 82 ASN A O 1
ATOM 640 N N . SER A 1 83 ? -6.248 -0.190 14.046 1.00 98.06 83 SER A N 1
ATOM 641 C CA . SER A 1 83 ? -5.324 0.860 13.615 1.00 98.06 83 SER A CA 1
ATOM 642 C C . SER A 1 83 ? -5.109 0.724 12.109 1.00 98.06 83 SER A C 1
ATOM 644 O O . SER A 1 83 ? -5.142 -0.393 11.582 1.00 98.06 83 SER A O 1
ATOM 646 N N . LEU A 1 84 ? -4.865 1.842 11.435 1.00 98.81 84 LEU A N 1
ATOM 647 C CA . LEU A 1 84 ? -4.648 1.922 9.995 1.00 98.81 84 LEU A CA 1
ATOM 648 C C . LEU A 1 84 ? -3.192 2.303 9.706 1.00 98.81 84 LEU A C 1
ATOM 650 O O . LEU A 1 84 ? -2.661 3.235 10.305 1.00 98.81 84 LEU A O 1
ATOM 654 N N . VAL A 1 85 ? -2.542 1.594 8.789 1.00 98.81 85 VAL A N 1
ATOM 655 C CA . VAL A 1 85 ? -1.186 1.899 8.326 1.00 98.81 85 VAL A CA 1
ATOM 656 C C . VAL A 1 85 ? -1.201 2.025 6.809 1.00 98.81 85 VAL A C 1
ATOM 658 O O . VAL A 1 85 ? -1.513 1.066 6.102 1.00 98.81 85 VAL A O 1
ATOM 661 N N . LEU A 1 86 ? -0.876 3.219 6.324 1.00 98.88 86 LEU A N 1
ATOM 662 C CA . LEU A 1 86 ? -0.884 3.602 4.917 1.00 98.88 86 LEU A CA 1
ATOM 663 C C . LEU A 1 86 ? 0.558 3.804 4.444 1.00 98.88 86 LEU A C 1
ATOM 665 O O . LEU A 1 86 ? 1.226 4.742 4.870 1.00 98.88 86 LEU A O 1
ATOM 669 N N . ALA A 1 87 ? 1.045 2.917 3.578 1.00 98.62 87 ALA A N 1
ATOM 670 C CA . ALA A 1 87 ? 2.427 2.913 3.107 1.00 98.62 87 ALA A CA 1
ATOM 671 C C . ALA A 1 87 ? 2.520 3.314 1.623 1.00 98.62 87 ALA A C 1
ATOM 673 O O . ALA A 1 87 ? 1.885 2.668 0.790 1.00 98.62 87 ALA A O 1
ATOM 674 N N . CYS A 1 88 ? 3.299 4.352 1.285 1.00 98.00 88 CYS A N 1
ATOM 675 C CA . CYS A 1 88 ? 3.518 4.834 -0.094 1.00 98.00 88 CYS A CA 1
ATOM 676 C C . CYS A 1 88 ? 2.230 4.851 -0.943 1.00 98.00 88 CYS A C 1
ATOM 678 O O . CYS A 1 88 ? 2.132 4.183 -1.971 1.00 98.00 88 CYS A O 1
ATOM 680 N N . THR A 1 89 ? 1.192 5.542 -0.466 1.00 98.75 89 THR A N 1
ATOM 681 C CA . THR A 1 89 ? -0.135 5.591 -1.104 1.00 98.75 89 THR A CA 1
ATOM 682 C C . THR A 1 89 ? -0.614 7.036 -1.255 1.00 98.75 89 THR A C 1
ATOM 684 O O . THR A 1 89 ? 0.103 7.982 -0.936 1.00 98.75 89 THR A O 1
ATOM 687 N N . PHE A 1 90 ? -1.818 7.215 -1.782 1.00 98.56 90 PHE A N 1
ATOM 688 C CA . PHE A 1 90 ? -2.374 8.506 -2.169 1.00 98.56 90 PHE A CA 1
ATOM 689 C C . PHE A 1 90 ? -3.884 8.560 -1.927 1.00 98.56 90 PHE A C 1
ATOM 691 O O . PHE A 1 90 ? -4.498 7.552 -1.591 1.00 98.56 90 PHE A O 1
ATOM 698 N N . CYS A 1 91 ? -4.473 9.748 -2.078 1.00 97.81 91 CYS A N 1
ATOM 699 C CA . CYS A 1 91 ? -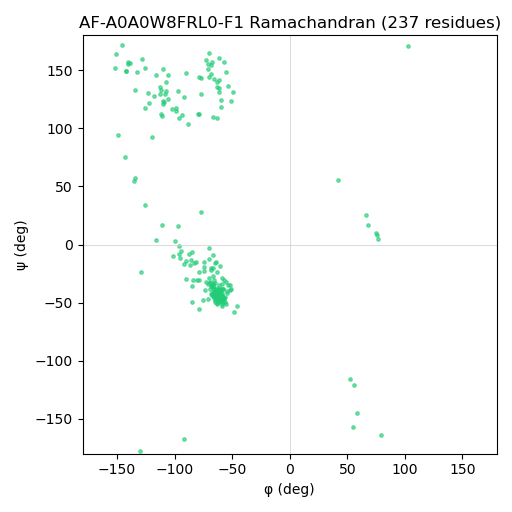5.914 9.981 -1.909 1.00 97.81 91 CYS A CA 1
ATOM 700 C C . CYS A 1 91 ? -6.725 9.856 -3.210 1.00 97.81 91 CYS A C 1
ATOM 702 O O . CYS A 1 91 ? -7.943 9.707 -3.176 1.00 97.81 91 CYS A O 1
ATOM 704 N N . GLY A 1 92 ? -6.048 9.906 -4.358 1.00 96.19 92 GLY A N 1
ATOM 705 C CA . GLY A 1 92 ? -6.679 9.812 -5.668 1.00 96.19 92 GLY A CA 1
ATOM 706 C C . GLY A 1 92 ? -7.324 11.127 -6.102 1.00 96.19 92 GLY A C 1
ATOM 707 O O . GLY A 1 92 ? -7.010 12.197 -5.571 1.00 96.19 92 GLY A O 1
ATOM 708 N N . GLY A 1 93 ? -8.187 11.046 -7.112 1.00 94.88 93 GLY A N 1
ATOM 709 C CA . GLY A 1 93 ? -8.871 12.209 -7.677 1.00 94.88 93 GLY A CA 1
ATOM 710 C C . GLY A 1 93 ? -7.938 13.339 -8.135 1.00 94.88 93 GLY A C 1
ATOM 711 O O . GLY A 1 93 ? -6.754 13.150 -8.417 1.00 94.88 93 GLY A O 1
ATOM 712 N N . GLN A 1 94 ? -8.481 14.555 -8.194 1.00 95.44 94 GLN A N 1
ATOM 713 C CA . GLN A 1 94 ? -7.758 15.758 -8.641 1.00 95.44 94 GLN A CA 1
ATOM 714 C C . GLN A 1 94 ? -6.672 16.246 -7.664 1.00 95.44 94 GLN A C 1
ATOM 716 O O . GLN A 1 94 ? -5.890 17.129 -8.007 1.00 95.44 94 GLN A O 1
ATOM 721 N N . HIS A 1 95 ? -6.654 15.719 -6.437 1.00 95.62 95 HIS A N 1
ATOM 722 C CA . HIS A 1 95 ? -5.736 16.143 -5.376 1.00 95.62 95 HIS A CA 1
ATOM 723 C C . HIS A 1 95 ? -4.497 15.250 -5.268 1.00 95.62 95 HIS A C 1
ATOM 725 O O . HIS A 1 95 ? -3.564 15.588 -4.543 1.00 95.62 95 HIS A O 1
ATOM 731 N N . MET A 1 96 ? -4.466 14.131 -5.992 1.00 95.25 96 MET A N 1
ATOM 732 C CA . MET A 1 96 ? -3.279 13.295 -6.105 1.00 95.25 96 MET A CA 1
ATOM 733 C C . MET A 1 96 ? -2.125 14.073 -6.749 1.00 95.25 96 MET A C 1
ATOM 735 O O . MET A 1 96 ? -2.270 14.669 -7.818 1.00 95.25 96 MET A O 1
ATOM 739 N N . ILE A 1 97 ? -0.939 13.951 -6.154 1.00 97.62 97 ILE A N 1
ATOM 740 C CA . ILE A 1 97 ? 0.310 14.302 -6.828 1.00 97.62 97 ILE A CA 1
ATOM 741 C C . ILE A 1 97 ? 0.700 13.145 -7.744 1.00 97.62 97 ILE A C 1
ATOM 743 O O . ILE A 1 97 ? 1.006 12.046 -7.279 1.00 97.62 97 ILE A O 1
ATOM 747 N N . GLN A 1 98 ? 0.648 13.400 -9.048 1.00 95.75 98 GLN A N 1
ATOM 748 C CA . GLN A 1 98 ? 0.979 12.422 -10.080 1.00 95.75 98 GLN A CA 1
ATOM 749 C C . GLN A 1 98 ? 2.486 12.150 -10.117 1.00 95.75 98 GLN A C 1
ATOM 751 O O . GLN A 1 98 ? 3.298 13.037 -9.836 1.00 95.75 98 GLN A O 1
ATOM 756 N N . ALA A 1 99 ? 2.855 10.937 -10.523 1.00 95.75 99 ALA A N 1
ATOM 757 C CA . ALA A 1 99 ? 4.223 10.648 -10.933 1.00 95.75 99 ALA A CA 1
ATOM 758 C C . ALA A 1 99 ? 4.612 11.504 -12.152 1.00 95.75 99 ALA A C 1
ATOM 760 O O . ALA A 1 99 ? 3.754 11.994 -12.889 1.00 95.75 99 ALA A O 1
ATOM 761 N N . SER A 1 100 ? 5.912 11.667 -12.395 1.00 96.69 100 SER A N 1
ATOM 762 C CA . SER A 1 100 ? 6.377 12.382 -13.588 1.00 96.69 100 SER A CA 1
ATOM 763 C C . SER A 1 100 ? 6.063 11.606 -14.873 1.00 96.69 100 SER A C 1
ATOM 765 O O . SER A 1 100 ? 5.972 10.376 -14.866 1.00 96.69 100 SER A O 1
ATOM 767 N N . ASP A 1 101 ? 5.983 12.309 -16.007 1.00 96.19 101 ASP A N 1
ATOM 768 C CA . ASP A 1 101 ? 5.771 11.685 -17.322 1.00 96.19 101 ASP A CA 1
ATOM 769 C C . ASP A 1 101 ? 6.802 10.590 -17.630 1.00 96.19 101 ASP A C 1
ATOM 771 O O . ASP A 1 101 ? 6.483 9.580 -18.255 1.00 96.19 101 ASP A O 1
ATOM 775 N N . GLU A 1 102 ? 8.044 10.769 -17.177 1.00 96.19 102 GLU A N 1
ATOM 776 C CA . GLU A 1 102 ? 9.113 9.783 -17.346 1.00 96.19 102 GLU A CA 1
ATOM 777 C C . GLU A 1 102 ? 8.827 8.499 -16.559 1.00 96.19 102 GLU A C 1
ATOM 779 O O . GLU A 1 102 ? 8.974 7.393 -17.082 1.00 96.19 102 GLU A O 1
ATOM 784 N N . VAL A 1 103 ? 8.348 8.630 -15.321 1.00 95.81 103 VAL A N 1
ATOM 785 C CA . VAL A 1 103 ? 7.945 7.480 -14.504 1.00 95.81 103 VAL A CA 1
ATOM 786 C C . VAL A 1 103 ? 6.732 6.784 -15.111 1.00 95.81 103 VAL A C 1
ATOM 788 O O . VAL A 1 103 ? 6.710 5.555 -15.191 1.00 95.81 103 VAL A O 1
ATOM 791 N N . MET A 1 104 ? 5.759 7.544 -15.616 1.00 92.94 104 MET A N 1
ATOM 792 C CA . MET A 1 104 ? 4.589 6.978 -16.288 1.00 92.94 104 MET A CA 1
ATOM 793 C C . MET A 1 104 ? 4.970 6.210 -17.557 1.00 92.94 104 MET A C 1
ATOM 795 O O . MET A 1 104 ? 4.447 5.118 -17.786 1.00 92.94 104 MET A O 1
ATOM 799 N N . LYS A 1 105 ? 5.930 6.707 -18.347 1.00 93.56 105 LYS A N 1
ATOM 800 C CA . LYS A 1 105 ? 6.474 5.972 -19.501 1.00 93.56 105 LYS A CA 1
ATOM 801 C C . LYS A 1 105 ? 7.128 4.661 -19.082 1.00 93.56 105 LYS A C 1
ATOM 803 O O . LYS A 1 105 ? 6.863 3.641 -19.710 1.00 93.56 105 LYS A O 1
ATOM 808 N N . ILE A 1 106 ? 7.925 4.662 -18.010 1.00 93.50 106 ILE A N 1
ATOM 809 C CA . ILE A 1 106 ? 8.512 3.429 -17.463 1.00 93.50 106 ILE A CA 1
ATOM 810 C C . ILE A 1 106 ? 7.392 2.465 -17.049 1.00 93.50 106 ILE A C 1
ATOM 812 O O . ILE A 1 106 ? 7.404 1.302 -17.428 1.00 93.50 106 ILE A O 1
ATOM 816 N N . MET A 1 107 ? 6.380 2.929 -16.322 1.00 89.44 107 MET A N 1
ATOM 817 C CA . MET A 1 107 ? 5.283 2.073 -15.863 1.00 89.44 107 MET A CA 1
ATOM 818 C C . MET A 1 107 ? 4.463 1.465 -17.019 1.00 89.44 107 MET A C 1
ATOM 820 O O . MET A 1 107 ? 4.015 0.314 -16.939 1.00 89.44 107 MET A O 1
ATOM 824 N N . MET A 1 108 ? 4.244 2.227 -18.092 1.00 88.31 108 MET A N 1
ATOM 825 C CA . MET A 1 108 ? 3.453 1.802 -19.252 1.00 88.31 108 MET A CA 1
ATOM 826 C C . MET A 1 108 ? 4.255 1.014 -20.289 1.00 88.31 108 MET A C 1
ATOM 828 O O . MET A 1 108 ? 3.653 0.362 -21.140 1.00 88.31 108 MET A O 1
ATOM 832 N N . ASP A 1 109 ? 5.585 1.019 -20.215 1.00 90.38 109 ASP A N 1
ATOM 833 C CA . ASP A 1 109 ? 6.428 0.247 -21.119 1.00 90.38 109 ASP A CA 1
ATOM 834 C C . ASP A 1 109 ? 6.149 -1.265 -20.983 1.00 90.38 109 ASP A C 1
ATOM 836 O O . ASP A 1 109 ? 6.068 -1.839 -19.888 1.00 90.38 109 ASP A O 1
ATOM 840 N N . ARG A 1 110 ? 5.959 -1.914 -22.134 1.00 86.06 110 ARG A N 1
ATOM 841 C CA . ARG A 1 110 ? 5.692 -3.355 -22.281 1.00 86.06 110 ARG A CA 1
ATOM 842 C C . ARG A 1 110 ? 6.801 -4.081 -23.045 1.00 86.06 110 ARG A C 1
ATOM 844 O O . ARG A 1 110 ? 6.689 -5.275 -23.301 1.00 86.06 110 ARG A O 1
ATOM 851 N N . SER A 1 111 ? 7.878 -3.385 -23.398 1.00 89.88 111 SER A N 1
ATOM 852 C CA . SER A 1 111 ? 9.024 -3.959 -24.099 1.00 89.88 111 SER A CA 1
ATOM 853 C C . SER A 1 111 ? 9.837 -4.915 -23.210 1.00 89.88 111 SER A C 1
ATOM 855 O O . SER A 1 111 ? 9.699 -4.935 -21.982 1.00 89.88 111 SER A O 1
ATOM 857 N N . GLY A 1 112 ? 10.700 -5.724 -23.832 1.00 88.44 112 GLY A N 1
ATOM 858 C CA . GLY A 1 112 ? 11.704 -6.535 -23.130 1.00 88.44 112 GLY A CA 1
ATOM 859 C C . GLY A 1 112 ? 11.188 -7.794 -22.421 1.00 88.44 112 GLY A C 1
ATOM 860 O O . GLY A 1 112 ? 11.950 -8.426 -21.694 1.00 88.44 112 GLY A O 1
ATOM 861 N N . GLY A 1 113 ? 9.921 -8.178 -22.617 1.00 89.38 113 GLY A N 1
ATOM 862 C CA . GLY A 1 113 ? 9.351 -9.388 -22.018 1.00 89.38 113 GLY A CA 1
ATOM 863 C C . GLY A 1 113 ? 9.432 -9.390 -20.487 1.00 89.38 113 GLY A C 1
ATOM 864 O O . GLY A 1 113 ? 9.319 -8.346 -19.844 1.00 89.38 113 GLY A O 1
ATOM 865 N N . ILE A 1 114 ? 9.636 -10.571 -19.900 1.00 86.25 114 ILE A N 1
ATOM 866 C CA . ILE A 1 114 ? 9.655 -10.761 -18.441 1.00 86.25 114 ILE A CA 1
ATOM 867 C C . ILE A 1 114 ? 10.844 -10.064 -17.761 1.00 86.25 114 ILE A C 1
ATOM 869 O O . ILE A 1 114 ? 10.685 -9.493 -16.684 1.00 86.25 114 ILE A O 1
ATOM 873 N N . ASP A 1 115 ? 12.014 -10.041 -18.405 1.00 88.81 115 ASP A N 1
ATOM 874 C CA . ASP A 1 115 ? 13.207 -9.384 -17.864 1.00 88.81 115 ASP A CA 1
ATOM 875 C C . ASP A 1 115 ? 13.099 -7.861 -17.953 1.00 88.81 115 ASP A C 1
ATOM 877 O O . ASP A 1 115 ? 13.445 -7.163 -17.000 1.00 88.81 115 ASP A O 1
ATOM 881 N N . GLY A 1 116 ? 12.544 -7.341 -19.053 1.00 91.00 116 GLY A N 1
ATOM 882 C CA . GLY A 1 116 ? 12.216 -5.922 -19.184 1.00 91.00 116 GLY A CA 1
ATOM 883 C C . GLY A 1 116 ? 11.202 -5.477 -18.132 1.00 91.00 116 GLY A C 1
ATOM 884 O O . GLY A 1 116 ? 11.421 -4.474 -17.455 1.00 91.00 116 GLY A O 1
ATOM 885 N N . LEU A 1 117 ? 10.129 -6.254 -17.933 1.00 88.19 117 LEU A N 1
ATOM 886 C CA . LEU A 1 117 ? 9.149 -6.009 -16.871 1.00 88.19 117 LEU A CA 1
ATOM 887 C C . LEU A 1 117 ? 9.828 -5.941 -15.504 1.00 88.19 117 LEU A C 1
ATOM 889 O O . LEU A 1 117 ? 9.643 -4.970 -14.772 1.00 88.19 117 LEU A O 1
ATOM 893 N N . PHE A 1 118 ? 10.637 -6.944 -15.176 1.00 89.88 118 PHE A N 1
ATOM 894 C CA . PHE A 1 118 ? 11.275 -7.014 -13.873 1.00 89.88 118 PHE A CA 1
ATOM 895 C C . PHE A 1 118 ? 12.285 -5.882 -13.646 1.00 89.88 118 PHE A C 1
ATOM 897 O O . PHE A 1 118 ? 12.281 -5.267 -12.581 1.00 89.88 118 PHE A O 1
ATOM 904 N N . GLY A 1 119 ? 13.093 -5.535 -14.653 1.00 92.00 119 GLY A N 1
ATOM 905 C CA . GLY A 1 119 ? 14.019 -4.403 -14.570 1.00 92.00 119 GLY A CA 1
ATOM 906 C C . GLY A 1 119 ? 13.307 -3.079 -14.273 1.00 92.00 119 GLY A C 1
ATOM 907 O O . GLY A 1 119 ? 13.783 -2.281 -13.464 1.00 92.00 119 GLY A O 1
ATOM 908 N N . ARG A 1 120 ? 12.122 -2.865 -14.860 1.00 93.62 120 ARG A N 1
ATOM 909 C CA . ARG A 1 120 ? 11.285 -1.692 -14.565 1.00 93.62 120 ARG A CA 1
ATOM 910 C C . ARG A 1 120 ? 10.711 -1.731 -13.152 1.00 93.62 120 ARG A C 1
ATOM 912 O O . ARG A 1 120 ? 10.750 -0.710 -12.471 1.00 93.62 120 ARG A O 1
ATOM 919 N N . VAL A 1 121 ? 10.237 -2.892 -12.692 1.00 92.25 121 VAL A N 1
ATOM 920 C CA . VAL A 1 121 ? 9.768 -3.068 -11.307 1.00 92.25 121 VAL A CA 1
ATOM 921 C C . VAL A 1 121 ? 10.883 -2.718 -10.324 1.00 92.25 121 VAL A C 1
ATOM 923 O O . VAL A 1 121 ? 10.660 -1.891 -9.449 1.00 92.25 121 VAL A O 1
ATOM 926 N N . LEU A 1 122 ? 12.095 -3.254 -10.493 1.00 93.62 122 LEU A N 1
ATOM 927 C CA . LEU A 1 122 ? 13.220 -2.937 -9.608 1.00 93.62 122 LEU A CA 1
ATOM 928 C C . LEU A 1 122 ? 13.533 -1.440 -9.573 1.00 93.62 122 LEU A C 1
ATOM 930 O O . LEU A 1 122 ? 13.674 -0.880 -8.491 1.00 93.62 122 LEU A O 1
ATOM 934 N N . LYS A 1 123 ? 13.583 -0.788 -10.742 1.00 93.25 123 LYS A N 1
ATOM 935 C CA . LYS A 1 123 ? 13.867 0.650 -10.854 1.00 93.25 123 LYS A CA 1
ATOM 936 C C . LYS A 1 123 ? 12.827 1.519 -10.137 1.00 93.25 123 LYS A C 1
ATOM 938 O O . LYS A 1 123 ? 13.172 2.578 -9.625 1.00 93.25 123 LYS A O 1
ATOM 943 N N . LEU A 1 124 ? 11.562 1.100 -10.135 1.00 94.56 124 LEU A N 1
ATOM 944 C CA . LEU A 1 124 ? 10.482 1.827 -9.465 1.00 94.56 124 LEU A CA 1
ATOM 945 C C . LEU A 1 124 ? 10.384 1.489 -7.974 1.00 94.56 124 LEU A C 1
ATOM 947 O O . LEU A 1 124 ? 9.965 2.333 -7.190 1.00 94.56 124 LEU A O 1
ATOM 951 N N . MET A 1 125 ? 10.745 0.267 -7.579 1.00 95.12 125 MET A N 1
ATOM 952 C CA . MET A 1 125 ? 10.636 -0.190 -6.194 1.00 95.12 125 MET A CA 1
ATOM 953 C C . MET A 1 125 ? 11.836 0.208 -5.341 1.00 95.12 125 MET A C 1
ATOM 955 O O . MET A 1 125 ? 11.657 0.500 -4.165 1.00 95.12 125 MET A O 1
ATOM 959 N N . PHE A 1 126 ? 13.047 0.223 -5.891 1.00 96.69 126 PHE A N 1
ATOM 960 C CA . PHE A 1 126 ? 14.257 0.305 -5.080 1.00 96.69 126 PHE A CA 1
ATOM 961 C C . PHE A 1 126 ? 15.232 1.356 -5.595 1.00 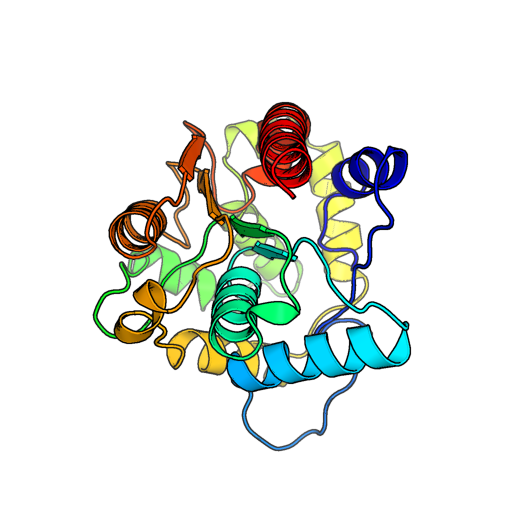96.69 126 PHE A C 1
ATOM 963 O O . PHE A 1 126 ? 15.328 1.613 -6.795 1.00 96.69 126 PHE A O 1
ATOM 970 N N . THR A 1 127 ? 15.978 1.965 -4.676 1.00 96.62 127 THR A N 1
ATOM 971 C CA . THR A 1 127 ? 17.088 2.847 -5.040 1.00 96.62 127 THR A CA 1
ATOM 972 C C . THR A 1 127 ? 18.250 2.045 -5.610 1.00 96.62 127 THR A C 1
ATOM 974 O O . THR A 1 127 ? 18.433 0.866 -5.304 1.00 96.62 127 THR A O 1
ATOM 977 N N . LYS A 1 128 ? 19.074 2.704 -6.431 1.00 95.31 128 LYS A N 1
ATOM 978 C CA . LYS A 1 128 ? 20.268 2.084 -7.014 1.00 95.31 128 LYS A CA 1
ATOM 979 C C . LYS A 1 128 ? 21.200 1.525 -5.934 1.00 95.31 128 LYS A C 1
ATOM 981 O O . LYS A 1 128 ? 21.631 0.386 -6.049 1.00 95.31 128 LYS A O 1
ATOM 986 N N . ASP A 1 129 ? 21.438 2.291 -4.872 1.00 95.88 129 ASP A N 1
ATOM 987 C CA . ASP A 1 129 ? 22.316 1.882 -3.771 1.00 95.88 129 ASP A CA 1
ATOM 988 C C . ASP A 1 129 ? 21.801 0.622 -3.061 1.00 95.88 129 ASP A C 1
ATOM 990 O O . ASP A 1 129 ? 22.585 -0.263 -2.722 1.00 95.88 129 ASP A O 1
ATOM 994 N N . PHE A 1 130 ? 20.479 0.497 -2.883 1.00 95.88 130 PHE A N 1
ATOM 995 C CA . PHE A 1 130 ? 19.893 -0.712 -2.310 1.00 95.88 130 PHE A CA 1
ATOM 996 C C . PHE A 1 130 ? 20.065 -1.919 -3.238 1.00 95.88 130 PHE A C 1
ATOM 998 O O . PHE A 1 130 ? 20.450 -2.989 -2.772 1.00 95.88 130 PHE A O 1
ATOM 1005 N N . LEU A 1 131 ? 19.814 -1.750 -4.540 1.00 95.81 131 LEU A N 1
ATOM 1006 C CA . LEU A 1 131 ? 19.969 -2.821 -5.528 1.00 95.81 131 LEU A CA 1
ATOM 1007 C C . LEU A 1 131 ? 21.420 -3.312 -5.615 1.00 95.81 131 LEU A C 1
ATOM 1009 O O . LEU A 1 131 ? 21.657 -4.517 -5.578 1.00 95.81 131 LEU A O 1
ATOM 1013 N N . ASP A 1 132 ? 22.380 -2.388 -5.681 1.00 96.12 132 ASP A N 1
ATOM 1014 C CA . ASP A 1 132 ? 23.807 -2.711 -5.765 1.00 96.12 132 ASP A CA 1
ATOM 1015 C C . ASP A 1 132 ? 24.322 -3.368 -4.473 1.00 96.12 132 ASP A C 1
ATOM 1017 O O . ASP A 1 132 ? 25.176 -4.253 -4.521 1.00 96.12 132 ASP A O 1
ATOM 1021 N N . GLY A 1 133 ? 23.798 -2.950 -3.316 1.00 96.62 133 GLY A N 1
ATOM 1022 C CA . GLY A 1 133 ? 24.196 -3.468 -2.007 1.00 96.62 133 GLY A CA 1
ATOM 1023 C C . GLY A 1 133 ? 23.543 -4.793 -1.605 1.00 96.62 133 GLY A C 1
ATOM 1024 O O . GLY A 1 133 ? 24.019 -5.425 -0.665 1.00 96.62 133 GLY A O 1
ATOM 1025 N N . ASN A 1 134 ? 22.468 -5.224 -2.278 1.00 95.81 134 ASN A N 1
ATOM 1026 C CA . ASN A 1 134 ? 21.664 -6.385 -1.867 1.00 95.81 134 ASN A CA 1
ATOM 1027 C C . ASN A 1 134 ? 21.332 -7.333 -3.042 1.00 95.81 134 ASN A C 1
ATOM 1029 O O . ASN A 1 134 ? 20.156 -7.610 -3.296 1.00 95.81 134 ASN A O 1
ATOM 1033 N N . PRO A 1 135 ? 22.333 -7.875 -3.763 1.00 95.19 135 PRO A N 1
ATOM 1034 C CA . PRO A 1 135 ? 22.096 -8.710 -4.944 1.00 95.19 135 PRO A CA 1
ATOM 1035 C C . PRO A 1 135 ? 21.265 -9.969 -4.644 1.00 95.19 135 PRO A C 1
ATOM 1037 O O . PRO A 1 135 ? 20.381 -10.316 -5.428 1.00 95.19 135 PRO A O 1
ATOM 1040 N N . ASP A 1 136 ? 21.475 -10.610 -3.491 1.00 95.12 136 ASP A N 1
ATOM 1041 C CA . ASP A 1 136 ? 20.714 -11.803 -3.092 1.00 95.12 136 ASP A CA 1
ATOM 1042 C C . ASP A 1 136 ? 19.234 -11.483 -2.845 1.00 95.12 136 ASP A C 1
ATOM 1044 O O . ASP A 1 136 ? 18.354 -12.239 -3.256 1.00 95.12 136 ASP A O 1
ATOM 1048 N N . TYR A 1 137 ? 18.942 -10.321 -2.247 1.00 92.75 137 TYR A N 1
ATOM 1049 C CA . TYR A 1 137 ? 17.567 -9.849 -2.077 1.00 92.75 137 TYR A CA 1
ATOM 1050 C C . TYR A 1 137 ? 16.899 -9.613 -3.434 1.00 92.75 137 TYR A C 1
ATOM 1052 O O . TYR A 1 137 ? 15.736 -9.963 -3.623 1.00 92.75 137 TYR A O 1
ATOM 1060 N N . VAL A 1 138 ? 17.620 -9.031 -4.398 1.00 92.94 138 VAL A N 1
ATOM 1061 C CA . VAL A 1 138 ? 17.090 -8.774 -5.745 1.00 92.94 138 VAL A CA 1
ATOM 1062 C C . VAL A 1 138 ? 16.728 -10.079 -6.457 1.00 92.94 138 VAL A C 1
ATOM 1064 O O . VAL A 1 138 ? 15.674 -10.152 -7.096 1.00 92.94 138 VAL A O 1
ATOM 1067 N N . LEU A 1 139 ? 17.569 -11.109 -6.331 1.00 92.06 139 LEU A N 1
ATOM 1068 C CA . LEU A 1 139 ? 17.303 -12.436 -6.889 1.00 92.06 139 LEU A CA 1
ATOM 1069 C C . LEU A 1 139 ? 16.084 -13.092 -6.229 1.00 92.06 139 LEU A C 1
ATOM 1071 O O . LEU A 1 139 ? 15.165 -13.504 -6.937 1.00 92.06 139 LEU A O 1
ATOM 1075 N N . ASP A 1 140 ? 16.020 -13.109 -4.896 1.00 92.81 140 ASP A N 1
ATOM 1076 C CA . ASP A 1 140 ? 14.866 -13.636 -4.155 1.00 92.81 140 ASP A CA 1
ATOM 1077 C C . ASP A 1 140 ? 13.569 -12.885 -4.508 1.00 92.81 140 ASP A C 1
ATOM 1079 O O . ASP A 1 140 ? 12.529 -13.492 -4.784 1.00 92.81 140 ASP A O 1
ATOM 1083 N N . PHE A 1 141 ? 13.626 -11.552 -4.585 1.00 92.31 141 PHE A N 1
ATOM 1084 C CA . PHE A 1 141 ? 12.493 -10.730 -4.997 1.00 92.31 141 PHE A CA 1
ATOM 1085 C C . PHE A 1 141 ? 12.032 -11.071 -6.418 1.00 92.31 141 PHE A C 1
ATOM 1087 O O . PHE A 1 141 ? 10.824 -11.159 -6.650 1.00 92.31 141 PHE A O 1
ATOM 1094 N N . LYS A 1 142 ? 12.958 -11.334 -7.353 1.00 90.50 142 LYS A N 1
ATOM 1095 C CA . LYS A 1 142 ? 12.627 -11.797 -8.712 1.00 90.50 142 LYS A CA 1
ATOM 1096 C C . LYS A 1 142 ? 11.848 -13.100 -8.685 1.00 90.50 142 LYS A C 1
ATOM 1098 O O . LYS A 1 142 ? 10.772 -13.185 -9.275 1.00 90.50 142 LYS A O 1
ATOM 1103 N N . GLU A 1 143 ? 12.377 -14.105 -7.998 1.00 90.94 143 GLU A N 1
ATOM 1104 C CA . GLU A 1 143 ? 11.762 -15.431 -7.938 1.00 90.94 143 GLU A CA 1
ATOM 1105 C C . GLU A 1 143 ? 10.367 -15.382 -7.316 1.00 90.94 143 GLU A C 1
ATOM 1107 O O . GLU A 1 143 ? 9.422 -15.989 -7.829 1.00 90.94 143 GLU A O 1
ATOM 1112 N N . ARG A 1 144 ? 10.209 -14.615 -6.234 1.00 90.81 144 ARG A N 1
ATOM 1113 C CA . ARG A 1 144 ? 8.915 -14.426 -5.577 1.00 90.81 144 ARG A CA 1
ATOM 1114 C C . ARG A 1 144 ? 7.918 -13.676 -6.450 1.00 90.81 144 ARG A C 1
ATOM 1116 O O . ARG A 1 144 ? 6.775 -14.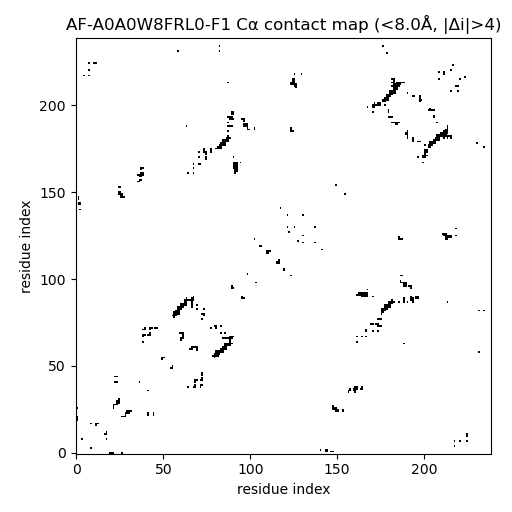119 -6.567 1.00 90.81 144 ARG A O 1
ATOM 1123 N N . TYR A 1 145 ? 8.338 -12.575 -7.073 1.00 87.31 145 TYR A N 1
ATOM 1124 C CA . TYR A 1 145 ? 7.480 -11.757 -7.932 1.00 87.31 145 TYR A CA 1
ATOM 1125 C C . TYR A 1 145 ? 6.926 -12.563 -9.116 1.00 87.31 145 TYR A C 1
ATOM 1127 O O . TYR A 1 145 ? 5.756 -12.430 -9.469 1.00 87.31 145 TYR A O 1
ATOM 1135 N N . LEU A 1 146 ? 7.740 -13.451 -9.691 1.00 86.94 146 LEU A N 1
ATOM 1136 C CA . LEU A 1 146 ? 7.369 -14.249 -10.861 1.00 86.94 146 LEU A CA 1
ATOM 1137 C C . LEU A 1 146 ? 6.599 -15.540 -10.534 1.00 86.94 146 LEU A C 1
ATOM 1139 O O . LEU A 1 146 ? 6.116 -16.204 -11.449 1.00 86.94 146 LEU A O 1
ATOM 1143 N N . ARG A 1 147 ? 6.444 -15.903 -9.254 1.00 89.56 147 ARG A N 1
ATOM 1144 C CA . ARG A 1 147 ? 5.832 -17.178 -8.837 1.00 89.56 147 ARG A CA 1
ATOM 1145 C C . ARG A 1 147 ? 4.338 -17.282 -9.149 1.00 89.56 147 ARG A C 1
ATOM 1147 O O . ARG A 1 147 ? 3.844 -18.370 -9.429 1.00 89.56 147 ARG A O 1
ATOM 1154 N N . ALA A 1 148 ? 3.613 -16.174 -9.039 1.00 86.56 148 ALA A N 1
ATOM 1155 C CA . ALA A 1 148 ? 2.172 -16.112 -9.270 1.00 86.56 148 ALA A CA 1
ATOM 1156 C C . ALA A 1 148 ? 1.825 -14.781 -9.960 1.00 86.56 148 ALA A C 1
ATOM 1158 O O . ALA A 1 148 ? 1.361 -13.848 -9.298 1.00 86.56 148 ALA A O 1
ATOM 1159 N N . PRO A 1 149 ? 2.117 -14.652 -11.268 1.00 83.62 149 PRO A N 1
ATOM 1160 C CA . PRO A 1 149 ? 1.921 -13.403 -11.984 1.00 83.62 149 PRO A CA 1
ATOM 1161 C C . PRO A 1 149 ? 0.432 -13.082 -12.132 1.00 83.62 149 PRO A C 1
ATOM 1163 O O . PRO A 1 149 ? -0.415 -13.961 -12.281 1.00 83.62 149 PRO A O 1
ATOM 1166 N N . ILE A 1 150 ? 0.122 -11.791 -12.116 1.00 88.00 150 ILE A N 1
ATOM 1167 C CA . ILE A 1 150 ? -1.194 -11.272 -12.482 1.00 88.00 150 ILE A CA 1
ATOM 1168 C C . ILE A 1 150 ? -1.320 -11.230 -14.014 1.00 88.00 150 ILE A C 1
ATOM 1170 O O . ILE A 1 150 ? -0.348 -10.948 -14.711 1.00 88.00 150 ILE A O 1
ATOM 1174 N N . SER A 1 151 ? -2.511 -11.511 -14.552 1.00 88.62 151 SER A N 1
ATOM 1175 C CA . SER A 1 151 ? -2.759 -11.383 -15.995 1.00 88.62 151 SER A CA 1
ATOM 1176 C C . SER A 1 151 ? -2.745 -9.915 -16.435 1.00 88.62 151 SER A C 1
ATOM 1178 O O . SER A 1 151 ? -3.073 -9.021 -15.651 1.00 88.62 151 SER A O 1
ATOM 1180 N N . ASP A 1 152 ? -2.437 -9.643 -17.704 1.00 87.44 152 ASP A N 1
ATOM 1181 C CA . ASP A 1 152 ? -2.460 -8.272 -18.241 1.00 87.44 152 ASP A CA 1
ATOM 1182 C C . ASP A 1 152 ? -3.841 -7.616 -18.094 1.00 87.44 152 ASP A C 1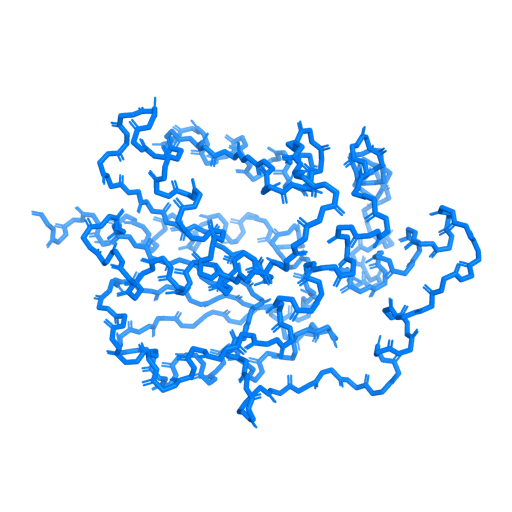
ATOM 1184 O O . ASP A 1 152 ? -3.945 -6.441 -17.738 1.00 87.44 152 ASP A O 1
ATOM 1188 N N . VAL A 1 153 ? -4.913 -8.393 -18.293 1.00 90.88 153 VAL A N 1
ATOM 1189 C CA . VAL A 1 153 ? -6.301 -7.928 -18.143 1.00 90.88 153 VAL A CA 1
ATOM 1190 C C . VAL A 1 153 ? -6.576 -7.479 -16.709 1.00 90.88 153 VAL A C 1
ATOM 1192 O O . VAL A 1 153 ? -7.077 -6.374 -16.496 1.00 90.88 153 VAL A O 1
ATOM 1195 N N . ASN A 1 154 ? -6.223 -8.292 -15.711 1.00 93.69 154 ASN A N 1
ATOM 1196 C CA . ASN A 1 154 ? -6.456 -7.932 -14.312 1.00 93.69 154 ASN A CA 1
ATOM 1197 C C . ASN A 1 154 ? -5.506 -6.830 -13.836 1.00 93.69 154 ASN A C 1
ATOM 1199 O O . ASN A 1 154 ? -5.921 -5.979 -13.051 1.00 93.69 154 ASN A O 1
ATOM 1203 N N . SER A 1 155 ? -4.281 -6.780 -14.363 1.00 91.44 155 SER A N 1
ATOM 1204 C CA . SER A 1 155 ? -3.340 -5.681 -14.115 1.00 91.44 155 SER A CA 1
ATOM 1205 C C . SER A 1 155 ? -3.907 -4.350 -14.600 1.00 91.44 155 SER A 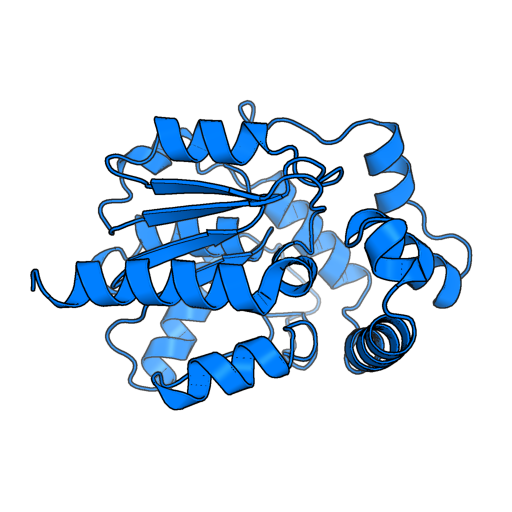C 1
ATOM 1207 O O . SER A 1 155 ? -3.901 -3.365 -13.863 1.00 91.44 155 SER A O 1
ATOM 1209 N N . LEU A 1 156 ? -4.468 -4.322 -15.813 1.00 92.06 156 LEU A N 1
ATOM 1210 C CA . LEU A 1 156 ? -5.127 -3.138 -16.357 1.00 92.06 156 LEU A CA 1
ATOM 1211 C C . LEU A 1 156 ? -6.366 -2.755 -15.537 1.00 92.06 156 LEU A C 1
ATOM 1213 O O . LEU A 1 156 ? -6.570 -1.579 -15.249 1.00 92.06 156 LEU A O 1
ATOM 1217 N N . ARG A 1 157 ? -7.178 -3.730 -15.115 1.00 95.62 157 ARG A N 1
ATOM 1218 C CA . ARG A 1 157 ? -8.347 -3.470 -14.257 1.00 95.62 157 ARG A CA 1
ATOM 1219 C C . ARG A 1 157 ? -7.959 -2.878 -12.906 1.00 95.62 157 ARG A C 1
ATOM 1221 O O . ARG A 1 157 ? -8.621 -1.948 -12.460 1.00 95.62 157 ARG A O 1
ATOM 1228 N N . GLN A 1 158 ? -6.895 -3.375 -12.273 1.00 95.81 158 GLN A N 1
ATOM 1229 C CA . GLN A 1 158 ? -6.373 -2.809 -11.025 1.00 95.81 158 GLN A CA 1
ATOM 1230 C C . GLN A 1 158 ? -5.821 -1.402 -11.229 1.00 95.81 158 GLN A C 1
ATOM 1232 O O . GLN A 1 158 ? -6.122 -0.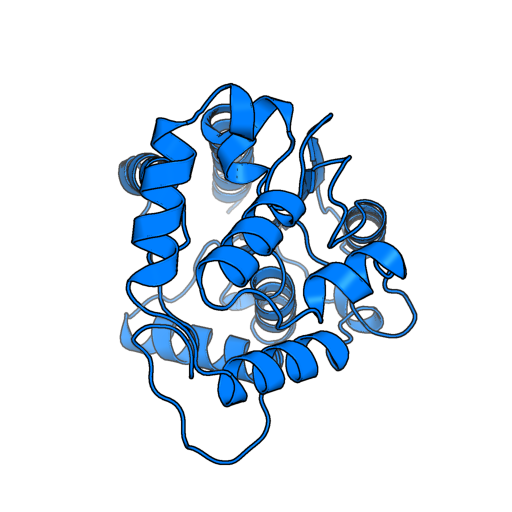511 -10.441 1.00 95.81 158 GLN A O 1
ATOM 1237 N N . PHE A 1 159 ? -5.097 -1.169 -12.324 1.00 94.56 159 PHE A N 1
ATOM 1238 C CA . PHE A 1 159 ? -4.641 0.171 -12.679 1.00 94.56 159 PHE A CA 1
ATOM 1239 C C . PHE A 1 159 ? -5.812 1.152 -12.844 1.00 94.56 159 PHE A C 1
ATOM 1241 O O . PHE A 1 159 ? -5.790 2.241 -12.274 1.00 94.56 159 PHE A O 1
ATOM 1248 N N . ILE A 1 160 ? -6.868 0.753 -13.562 1.00 96.25 160 ILE A N 1
ATOM 1249 C CA . ILE A 1 160 ? -8.083 1.563 -13.729 1.00 96.25 160 ILE A CA 1
ATOM 1250 C C . ILE A 1 160 ? -8.780 1.799 -12.382 1.00 96.25 160 ILE A C 1
ATOM 1252 O O . ILE A 1 160 ? -9.256 2.906 -12.145 1.00 96.25 160 ILE A O 1
ATOM 1256 N N . ALA A 1 161 ? -8.830 0.796 -11.499 1.00 97.75 161 ALA A N 1
ATOM 1257 C CA . ALA A 1 161 ? -9.388 0.944 -10.156 1.00 97.75 161 ALA A CA 1
ATOM 1258 C C . ALA A 1 161 ? -8.638 2.019 -9.355 1.00 97.75 161 ALA A C 1
ATOM 1260 O O . ALA A 1 161 ? -9.270 2.927 -8.823 1.00 97.75 161 ALA A O 1
ATOM 1261 N N . CYS A 1 162 ? -7.301 1.971 -9.343 1.00 97.00 162 CYS A N 1
ATOM 1262 C CA . CYS A 1 162 ? -6.463 2.989 -8.706 1.00 97.00 162 CYS A CA 1
ATOM 1263 C C . CYS A 1 162 ? -6.684 4.382 -9.302 1.00 97.00 162 CYS A C 1
ATOM 1265 O O . CYS A 1 162 ? -6.811 5.349 -8.561 1.00 97.00 162 CYS A O 1
ATOM 1267 N N . ALA A 1 163 ? -6.741 4.485 -10.634 1.00 95.31 163 ALA A N 1
ATOM 1268 C CA . ALA A 1 163 ? -6.919 5.757 -11.332 1.00 95.31 163 ALA A CA 1
ATOM 1269 C C . ALA A 1 163 ? -8.298 6.391 -11.084 1.00 95.31 163 ALA A C 1
ATOM 1271 O O . ALA A 1 163 ? -8.441 7.607 -11.175 1.00 95.31 163 ALA A O 1
ATOM 1272 N N . LYS A 1 164 ? -9.315 5.571 -10.793 1.00 96.94 164 LYS A N 1
ATOM 1273 C CA . LYS A 1 164 ? -10.676 6.021 -10.472 1.00 96.94 164 LYS A CA 1
ATOM 1274 C C . LYS A 1 164 ? -10.911 6.261 -8.983 1.00 96.94 164 LYS A C 1
ATOM 1276 O O . LYS A 1 164 ? -11.932 6.854 -8.649 1.00 96.94 164 LYS A O 1
ATOM 1281 N N . ALA A 1 165 ? -10.026 5.785 -8.110 1.00 97.69 165 ALA A N 1
ATOM 1282 C CA . ALA A 1 165 ? -10.169 5.986 -6.678 1.00 97.69 165 ALA A CA 1
ATOM 1283 C C . ALA A 1 165 ? -10.092 7.484 -6.346 1.00 97.69 165 ALA A C 1
ATOM 1285 O O . ALA A 1 165 ? -9.228 8.202 -6.854 1.00 97.69 165 ALA A O 1
ATOM 1286 N N . ASP A 1 166 ? -10.995 7.941 -5.484 1.00 98.38 166 ASP A N 1
ATOM 1287 C CA . ASP A 1 166 ? -10.987 9.290 -4.925 1.00 98.38 166 ASP A CA 1
ATOM 1288 C C . ASP A 1 166 ? -11.589 9.244 -3.521 1.00 98.38 166 ASP A C 1
ATOM 1290 O O . ASP A 1 166 ? -12.804 9.297 -3.312 1.00 98.38 166 ASP A O 1
ATOM 1294 N N . THR A 1 167 ? -10.709 9.112 -2.539 1.00 98.44 167 THR A N 1
ATOM 1295 C CA . THR A 1 167 ? -11.069 9.130 -1.123 1.00 98.44 167 THR A CA 1
ATOM 1296 C C . THR A 1 167 ? -10.912 10.516 -0.528 1.00 98.44 167 THR A C 1
ATOM 1298 O O . THR A 1 167 ? -11.282 10.696 0.630 1.00 98.44 167 THR A O 1
ATOM 1301 N N . PHE A 1 168 ? -10.382 11.501 -1.271 1.00 98.62 168 PHE A N 1
ATOM 1302 C CA . PHE A 1 168 ? -9.870 12.753 -0.715 1.00 98.62 168 PHE A CA 1
ATOM 1303 C C . PHE A 1 168 ? -10.873 13.375 0.255 1.00 98.62 168 PHE A C 1
ATOM 1305 O O . PHE A 1 168 ? -10.565 13.535 1.438 1.00 98.62 168 PHE A O 1
ATOM 1312 N N . ASN A 1 169 ? -12.092 13.665 -0.210 1.00 98.44 169 ASN A N 1
ATOM 1313 C CA . ASN A 1 169 ? -13.140 14.316 0.590 1.00 98.44 169 ASN A CA 1
ATOM 1314 C C . ASN A 1 169 ? -13.663 13.471 1.760 1.00 98.44 169 ASN A C 1
ATOM 1316 O O . ASN A 1 169 ? -14.210 14.034 2.703 1.00 98.44 169 ASN A O 1
ATOM 1320 N N . ARG A 1 170 ? -13.459 12.153 1.713 1.00 98.56 170 ARG A N 1
ATOM 1321 C CA . ARG A 1 170 ? -13.885 11.186 2.731 1.00 98.56 170 ARG A CA 1
ATOM 1322 C C . ARG A 1 170 ? -12.778 10.858 3.738 1.00 98.56 170 ARG A C 1
ATOM 1324 O O . ARG A 1 170 ? -13.064 10.298 4.787 1.00 98.56 170 ARG A O 1
ATOM 1331 N N . LEU A 1 171 ? -11.525 11.255 3.495 1.00 98.81 171 LEU A N 1
ATOM 1332 C CA . LEU A 1 171 ? -10.420 11.070 4.450 1.00 98.81 171 LEU A CA 1
ATOM 1333 C C . LEU A 1 171 ? -10.724 11.568 5.880 1.00 98.81 171 LEU A C 1
ATOM 1335 O O . LEU A 1 171 ? -10.344 10.868 6.819 1.00 98.81 171 LEU A O 1
ATOM 1339 N N . PRO A 1 172 ? -11.431 12.702 6.102 1.00 98.69 172 PRO A N 1
ATOM 1340 C CA . PRO A 1 172 ? -11.796 13.138 7.452 1.00 98.69 172 PRO A CA 1
ATOM 1341 C C . PRO A 1 172 ? -12.754 12.187 8.188 1.00 98.69 172 PRO A C 1
ATOM 1343 O O . PRO A 1 172 ? -12.931 12.322 9.403 1.00 98.69 172 PRO A O 1
ATOM 1346 N N . GLU A 1 173 ? -13.399 11.250 7.486 1.00 98.62 173 GLU A N 1
ATOM 1347 C CA . GLU A 1 173 ? -14.256 10.215 8.076 1.00 98.62 173 GLU A CA 1
ATOM 1348 C C . GLU A 1 173 ? -13.435 9.118 8.765 1.00 98.62 173 GLU A C 1
ATOM 1350 O O . GLU A 1 173 ? -13.938 8.492 9.696 1.00 98.62 173 GLU A O 1
ATOM 1355 N N . ILE A 1 174 ? -12.160 8.933 8.398 1.00 98.75 174 ILE A N 1
ATOM 1356 C CA . ILE A 1 174 ? -11.261 7.974 9.050 1.00 98.75 174 ILE A CA 1
ATOM 1357 C C . ILE A 1 174 ? -11.002 8.436 10.490 1.00 98.75 174 ILE A C 1
ATOM 1359 O O . ILE A 1 174 ? -10.326 9.438 10.729 1.00 98.75 174 ILE A O 1
ATOM 1363 N N . LYS A 1 175 ? -11.556 7.702 11.463 1.00 96.25 175 LYS A N 1
ATOM 1364 C CA . LYS A 1 175 ? -11.389 7.970 12.908 1.00 96.25 175 LYS A CA 1
ATOM 1365 C C . LYS A 1 175 ? -10.379 7.050 13.586 1.00 96.25 175 LYS A C 1
ATOM 1367 O O . LYS A 1 175 ? -10.045 7.254 14.751 1.00 96.25 175 LYS A O 1
ATOM 1372 N N . ASN A 1 176 ? -9.923 6.015 12.888 1.00 98.12 176 ASN A N 1
ATOM 1373 C CA . ASN A 1 176 ? -8.989 5.041 13.433 1.00 98.12 176 ASN A CA 1
ATOM 1374 C C . ASN A 1 176 ? -7.605 5.684 13.610 1.00 98.12 176 ASN A C 1
ATOM 1376 O O . ASN A 1 176 ? -7.189 6.475 12.755 1.00 98.12 176 ASN A O 1
ATOM 1380 N N . PRO A 1 177 ? -6.849 5.320 14.664 1.00 98.50 177 PRO A N 1
ATOM 1381 C CA . PRO A 1 177 ? -5.450 5.704 14.767 1.00 98.50 177 PRO A CA 1
ATOM 1382 C C . PRO A 1 177 ? -4.720 5.340 13.477 1.00 98.50 177 PRO A C 1
ATOM 1384 O O . PRO A 1 177 ? -4.741 4.177 13.066 1.00 98.50 177 PRO A O 1
ATOM 1387 N N . THR A 1 178 ? -4.087 6.330 12.845 1.00 98.88 178 THR A N 1
ATOM 1388 C CA . THR A 1 178 ? -3.491 6.169 11.514 1.00 98.88 178 THR A CA 1
ATOM 1389 C C . THR A 1 178 ? -1.999 6.500 11.515 1.00 98.88 178 THR A C 1
ATOM 1391 O O . THR A 1 178 ? -1.585 7.550 12.006 1.00 98.88 178 THR A O 1
ATOM 1394 N N . LEU A 1 179 ? -1.194 5.598 10.956 1.00 98.88 179 LEU A N 1
ATOM 1395 C CA . LEU A 1 179 ? 0.209 5.815 10.615 1.00 98.88 179 LEU A CA 1
ATOM 1396 C C . LEU A 1 179 ? 0.331 5.896 9.095 1.00 98.88 179 LEU A C 1
ATOM 1398 O O . LEU A 1 179 ? -0.138 5.015 8.382 1.00 98.88 179 LEU A O 1
ATOM 1402 N N . ILE A 1 180 ? 0.993 6.932 8.609 1.00 98.94 180 ILE A N 1
ATOM 1403 C CA . ILE A 1 180 ? 1.342 7.119 7.207 1.00 98.94 180 ILE A CA 1
ATOM 1404 C C . ILE A 1 180 ? 2.859 7.012 7.111 1.00 98.94 180 ILE A C 1
ATOM 1406 O O . ILE A 1 180 ? 3.577 7.651 7.878 1.00 98.94 180 ILE A O 1
ATOM 1410 N N . ALA A 1 181 ? 3.346 6.183 6.198 1.00 98.81 181 ALA A N 1
ATOM 1411 C CA . ALA A 1 181 ? 4.761 5.882 6.044 1.00 98.81 181 ALA A CA 1
ATOM 1412 C C . ALA A 1 181 ? 5.159 5.933 4.566 1.00 98.81 181 ALA A C 1
ATOM 1414 O O . ALA A 1 181 ? 4.470 5.365 3.720 1.00 98.81 181 ALA A O 1
ATOM 1415 N N . THR A 1 182 ? 6.260 6.603 4.232 1.00 98.75 182 THR A N 1
ATOM 1416 C CA . THR A 1 182 ? 6.700 6.718 2.833 1.00 98.75 182 THR A CA 1
ATOM 1417 C C . THR A 1 182 ? 8.204 6.871 2.715 1.00 98.75 182 THR A C 1
ATOM 1419 O O . THR A 1 182 ? 8.842 7.429 3.606 1.00 98.75 182 THR A O 1
ATOM 1422 N N . GLY A 1 183 ? 8.772 6.424 1.599 1.00 98.50 183 GLY A N 1
ATOM 1423 C CA . GLY A 1 183 ? 10.108 6.840 1.185 1.00 98.50 183 GLY A CA 1
ATOM 1424 C C . GLY A 1 183 ? 10.092 8.250 0.584 1.00 98.50 183 GLY A C 1
ATOM 1425 O O . GLY A 1 183 ? 9.121 8.621 -0.076 1.00 98.50 183 GLY A O 1
ATOM 1426 N N . THR A 1 184 ? 11.132 9.054 0.831 1.00 98.44 184 THR A N 1
ATOM 1427 C CA . THR A 1 184 ? 11.232 10.429 0.288 1.00 98.44 184 THR A CA 1
ATOM 1428 C C . THR A 1 184 ? 11.574 10.483 -1.196 1.00 98.44 184 THR A C 1
ATOM 1430 O O . THR A 1 184 ? 11.342 11.504 -1.840 1.00 98.44 184 THR A O 1
ATOM 1433 N N . ASP A 1 185 ? 12.115 9.394 -1.730 1.00 97.69 185 ASP A N 1
ATOM 1434 C CA . ASP A 1 185 ? 12.646 9.299 -3.088 1.00 97.69 185 ASP A CA 1
ATOM 1435 C C . ASP A 1 185 ? 11.760 8.381 -3.944 1.00 97.69 185 ASP A C 1
ATOM 1437 O O . ASP A 1 185 ? 12.192 7.900 -4.988 1.00 97.69 185 ASP A O 1
ATOM 1441 N N . ASP A 1 186 ? 10.527 8.113 -3.493 1.00 98.25 186 ASP A N 1
ATOM 1442 C CA . ASP A 1 186 ? 9.535 7.317 -4.211 1.00 98.25 186 ASP A CA 1
ATOM 1443 C C . ASP A 1 186 ? 9.159 8.010 -5.534 1.00 98.25 186 ASP A C 1
ATOM 1445 O O . ASP A 1 186 ? 8.491 9.052 -5.524 1.00 98.25 186 ASP A O 1
ATOM 1449 N N . PRO A 1 187 ? 9.579 7.456 -6.689 1.00 96.38 187 PRO A N 1
ATOM 1450 C CA . PRO A 1 187 ? 9.298 8.071 -7.976 1.00 96.38 187 PRO A CA 1
ATOM 1451 C C . PRO A 1 187 ? 7.864 7.788 -8.432 1.00 96.38 187 PRO A C 1
ATOM 1453 O O . PRO A 1 187 ? 7.331 8.518 -9.267 1.00 96.38 187 PRO A O 1
ATOM 1456 N N . LEU A 1 188 ? 7.262 6.707 -7.923 1.00 95.94 188 LEU A N 1
ATOM 1457 C CA . LEU A 1 188 ? 5.972 6.198 -8.356 1.00 95.94 188 LEU A CA 1
ATOM 1458 C C . LEU A 1 188 ? 4.847 6.920 -7.627 1.00 95.94 188 LEU A C 1
ATOM 1460 O O . LEU A 1 188 ? 3.929 7.414 -8.273 1.00 95.94 188 LEU A O 1
ATOM 1464 N N . ILE A 1 189 ? 4.935 7.008 -6.301 1.00 97.81 189 ILE A N 1
ATOM 1465 C CA . ILE A 1 189 ? 3.986 7.730 -5.457 1.00 97.81 189 ILE A CA 1
ATOM 1466 C C . ILE A 1 189 ? 4.746 8.832 -4.718 1.00 97.81 189 ILE A C 1
ATOM 1468 O O . ILE A 1 189 ? 5.273 8.589 -3.632 1.00 97.81 189 ILE A O 1
ATOM 1472 N N . PRO A 1 190 ? 4.794 10.058 -5.271 1.00 97.94 190 PRO A N 1
ATOM 1473 C CA . PRO A 1 190 ? 5.541 11.146 -4.655 1.00 97.94 190 PRO A CA 1
ATOM 1474 C C . PRO A 1 190 ? 5.131 11.358 -3.186 1.00 97.94 190 PRO A C 1
ATOM 1476 O O . PRO A 1 190 ? 3.926 11.365 -2.893 1.00 97.94 190 PRO A O 1
ATOM 1479 N N . PRO A 1 191 ? 6.086 11.563 -2.255 1.00 98.38 191 PRO A N 1
ATOM 1480 C CA . PRO A 1 191 ? 5.829 11.615 -0.808 1.00 98.38 191 PRO A CA 1
ATOM 1481 C C . PRO A 1 191 ? 4.868 12.736 -0.388 1.00 98.38 191 PRO A C 1
ATOM 1483 O O . PRO A 1 191 ? 4.244 12.671 0.670 1.00 98.38 191 PRO A O 1
ATOM 1486 N N . GLN A 1 192 ? 4.676 13.744 -1.238 1.00 98.69 192 GLN A N 1
ATOM 1487 C CA . GLN A 1 192 ? 3.662 14.782 -1.076 1.00 98.69 192 GLN A CA 1
ATOM 1488 C C . GLN A 1 192 ? 2.253 14.189 -0.916 1.00 98.69 192 GLN A C 1
ATOM 1490 O O . GLN A 1 192 ? 1.457 14.734 -0.157 1.00 98.69 192 GLN A O 1
ATOM 1495 N N . ASN A 1 193 ? 1.955 13.045 -1.543 1.00 98.81 193 ASN A N 1
ATOM 1496 C CA . ASN A 1 193 ? 0.694 12.333 -1.328 1.00 98.81 193 ASN A CA 1
ATOM 1497 C C . ASN A 1 193 ? 0.514 11.902 0.137 1.00 98.81 193 ASN A C 1
ATOM 1499 O O . ASN A 1 193 ? -0.571 12.053 0.693 1.00 98.81 193 ASN A O 1
ATOM 1503 N N . SER A 1 194 ? 1.580 11.436 0.791 1.00 98.81 194 SER A N 1
ATOM 1504 C CA . SER A 1 194 ? 1.557 11.060 2.210 1.00 98.81 194 SER A CA 1
ATOM 1505 C C . SER A 1 194 ? 1.345 12.265 3.129 1.00 98.81 194 SER A C 1
ATOM 1507 O O . SER A 1 194 ? 0.660 12.151 4.144 1.00 98.81 194 SER A O 1
ATOM 1509 N N . ARG A 1 195 ? 1.866 13.441 2.756 1.00 98.75 195 ARG A N 1
ATOM 1510 C CA . ARG A 1 195 ? 1.614 14.703 3.477 1.00 98.75 195 ARG A CA 1
ATOM 1511 C C . ARG A 1 195 ? 0.159 15.144 3.347 1.00 98.75 195 ARG A C 1
ATOM 1513 O O . ARG A 1 195 ? -0.458 15.458 4.357 1.00 98.75 195 ARG A O 1
ATOM 1520 N N . ILE A 1 196 ? -0.419 15.049 2.146 1.00 98.81 196 ILE A N 1
ATOM 1521 C CA . ILE A 1 196 ? -1.849 15.312 1.916 1.00 98.81 196 ILE A CA 1
ATOM 1522 C C . ILE A 1 196 ? -2.717 14.401 2.791 1.00 98.81 196 ILE A C 1
ATOM 1524 O O . ILE A 1 196 ? -3.650 14.872 3.439 1.00 98.81 196 ILE A O 1
ATOM 1528 N N . LEU A 1 197 ? -2.403 13.101 2.847 1.00 98.88 197 LEU A N 1
ATOM 1529 C CA . LEU A 1 197 ? -3.108 12.162 3.723 1.00 98.88 197 LEU A CA 1
ATOM 1530 C C . LEU A 1 197 ? -2.989 12.573 5.201 1.00 98.88 197 LEU A C 1
ATOM 1532 O O . LEU A 1 197 ? -3.989 12.559 5.915 1.00 98.88 197 LEU A O 1
ATOM 1536 N N . ALA A 1 198 ? -1.796 12.973 5.652 1.00 98.75 198 ALA A N 1
ATOM 1537 C CA . ALA A 1 198 ? -1.545 13.359 7.041 1.00 98.75 198 ALA A CA 1
ATOM 1538 C C . ALA A 1 198 ? -2.273 14.649 7.445 1.00 98.75 198 ALA A C 1
ATOM 1540 O O . ALA A 1 198 ? -2.757 14.756 8.568 1.00 98.75 198 ALA A O 1
ATOM 1541 N N . GLU A 1 199 ? -2.393 15.606 6.526 1.00 98.44 199 GLU A N 1
ATOM 1542 C CA . GLU A 1 199 ? -3.154 16.841 6.735 1.00 98.44 199 GLU A CA 1
ATOM 1543 C C . GLU A 1 199 ? -4.667 16.588 6.808 1.00 98.44 199 GLU A C 1
ATOM 1545 O O . GLU A 1 199 ? -5.385 17.284 7.528 1.00 98.44 199 GLU A O 1
ATOM 1550 N N . ARG A 1 200 ? -5.170 15.595 6.063 1.00 98.56 200 ARG A N 1
ATOM 1551 C CA . ARG A 1 200 ? -6.609 15.304 5.952 1.00 98.56 200 ARG A CA 1
ATOM 1552 C C . ARG A 1 200 ? -7.138 14.319 6.992 1.00 98.56 200 ARG A C 1
ATOM 1554 O O . ARG A 1 200 ? -8.317 14.406 7.337 1.00 98.56 200 ARG A O 1
ATOM 1561 N N . ILE A 1 201 ? -6.317 13.385 7.468 1.00 98.81 201 ILE A N 1
ATOM 1562 C CA . ILE A 1 201 ? -6.716 12.386 8.466 1.00 98.81 201 ILE A CA 1
ATOM 1563 C C . ILE A 1 201 ? -6.368 12.913 9.860 1.00 98.81 201 ILE A C 1
ATOM 1565 O O . ILE A 1 201 ? -5.201 13.025 10.237 1.00 98.81 201 ILE A O 1
ATOM 1569 N N . ALA A 1 202 ? -7.394 13.225 10.653 1.00 98.00 202 ALA A N 1
ATOM 1570 C CA . ALA A 1 202 ? -7.214 13.808 11.978 1.00 98.00 202 ALA A CA 1
ATOM 1571 C C . ALA A 1 202 ? -6.389 12.890 12.900 1.00 98.00 202 ALA A C 1
ATOM 1573 O O . ALA A 1 202 ? -6.743 11.736 13.132 1.00 98.00 202 ALA A O 1
ATOM 1574 N N . GLY A 1 203 ? -5.296 13.424 13.453 1.00 96.75 203 GLY A N 1
ATOM 1575 C CA . GLY A 1 203 ? -4.422 12.691 14.374 1.00 96.75 203 GLY A CA 1
ATOM 1576 C C . GLY A 1 203 ? -3.511 11.654 13.710 1.00 96.75 203 GLY A C 1
ATOM 1577 O O . GLY A 1 203 ? -2.880 10.871 14.424 1.00 96.75 203 GLY A O 1
ATOM 1578 N N . ALA A 1 204 ? -3.420 11.632 12.375 1.00 98.44 204 ALA A N 1
ATOM 1579 C CA . ALA A 1 204 ? -2.479 10.764 11.682 1.00 98.44 204 ALA A CA 1
ATOM 1580 C C . ALA A 1 204 ? -1.025 11.127 12.021 1.00 98.44 204 ALA A C 1
ATOM 1582 O O . ALA A 1 204 ? -0.650 12.297 12.110 1.00 98.44 204 ALA A O 1
ATOM 1583 N N . LYS A 1 205 ? -0.188 10.102 12.192 1.00 98.50 205 LYS A N 1
ATOM 1584 C CA . LYS A 1 205 ? 1.265 10.251 12.323 1.00 98.50 205 LYS A CA 1
ATOM 1585 C C . LYS A 1 205 ? 1.901 10.000 10.965 1.00 98.50 205 LYS A C 1
ATOM 1587 O O . LYS A 1 205 ? 1.588 8.991 10.344 1.00 98.50 205 LYS A O 1
ATOM 1592 N N . LEU A 1 206 ? 2.799 10.876 10.529 1.00 98.75 206 LEU A N 1
ATOM 1593 C CA . LEU A 1 206 ? 3.573 10.706 9.300 1.00 98.75 206 LEU A CA 1
ATOM 1594 C C . LEU A 1 206 ? 5.027 10.369 9.639 1.00 98.75 206 LEU A C 1
ATOM 1596 O O . LEU A 1 206 ? 5.643 11.053 10.456 1.00 98.75 206 LEU A O 1
ATOM 1600 N N . ILE A 1 207 ? 5.568 9.343 8.987 1.00 98.75 207 ILE A N 1
ATOM 1601 C CA . ILE A 1 207 ? 6.995 9.018 8.981 1.00 98.75 207 ILE A CA 1
ATOM 1602 C C . ILE A 1 207 ? 7.483 9.014 7.531 1.00 98.75 207 ILE A C 1
ATOM 1604 O O . ILE A 1 207 ? 6.988 8.261 6.692 1.00 98.75 207 ILE A O 1
ATOM 1608 N N . GLU A 1 208 ? 8.471 9.854 7.243 1.00 98.69 208 GLU A N 1
ATOM 1609 C CA . GLU A 1 208 ? 9.172 9.877 5.960 1.00 98.69 208 GLU A CA 1
ATOM 1610 C C . GLU A 1 208 ? 10.559 9.253 6.147 1.00 98.69 208 GLU A C 1
ATOM 1612 O O . GLU A 1 208 ? 11.319 9.680 7.015 1.00 98.69 208 GLU A O 1
ATOM 1617 N N . TYR A 1 209 ? 10.883 8.237 5.348 1.00 98.62 209 TYR A N 1
ATOM 1618 C CA . TYR A 1 209 ? 12.165 7.535 5.369 1.00 98.62 209 TYR A CA 1
ATOM 1619 C C . TYR A 1 209 ? 13.094 8.128 4.297 1.00 98.62 209 TYR A C 1
ATOM 1621 O O . TYR A 1 209 ? 12.837 7.930 3.102 1.00 98.62 209 TYR A O 1
ATOM 1629 N N . PRO A 1 210 ? 14.156 8.863 4.690 1.00 98.19 210 PRO A N 1
ATOM 1630 C CA . PRO A 1 210 ? 15.042 9.532 3.742 1.00 98.19 210 PRO A CA 1
ATOM 1631 C C . PRO A 1 210 ? 15.754 8.549 2.811 1.00 98.19 210 PRO A C 1
ATOM 1633 O O . PRO A 1 210 ? 16.171 7.474 3.245 1.00 98.19 210 PRO A O 1
ATOM 1636 N N . GLY A 1 211 ? 15.915 8.923 1.542 1.00 97.31 211 GLY A N 1
ATOM 1637 C CA . GLY A 1 211 ? 16.652 8.123 0.559 1.00 97.31 211 GLY A CA 1
ATOM 1638 C C . GLY A 1 211 ? 15.961 6.810 0.189 1.00 97.31 211 GLY A C 1
ATOM 1639 O O . GLY A 1 211 ? 16.609 5.889 -0.311 1.00 97.31 211 GLY A O 1
ATOM 1640 N N . CYS A 1 212 ? 14.664 6.676 0.487 1.00 97.88 212 CYS A N 1
ATOM 1641 C CA . CYS A 1 212 ? 13.915 5.459 0.212 1.00 97.88 212 CYS A CA 1
ATOM 1642 C C . CYS A 1 212 ? 12.930 5.605 -0.945 1.00 97.88 212 CYS A C 1
ATOM 1644 O O . CYS A 1 212 ? 12.259 6.626 -1.054 1.00 97.88 212 CYS A O 1
ATOM 1646 N N . SER A 1 213 ? 12.835 4.563 -1.775 1.00 97.25 213 SER A N 1
ATOM 1647 C CA . SER A 1 213 ? 11.922 4.497 -2.925 1.00 97.25 213 SER A CA 1
ATOM 1648 C C . SER A 1 213 ? 10.576 3.858 -2.538 1.00 97.25 213 SER A C 1
ATOM 1650 O O . SER A 1 213 ? 10.289 3.680 -1.354 1.00 97.25 213 SER A O 1
ATOM 1652 N N . HIS A 1 214 ? 9.747 3.486 -3.517 1.00 97.81 214 HIS A N 1
ATOM 1653 C CA . HIS A 1 214 ? 8.426 2.900 -3.291 1.00 97.81 214 HIS A CA 1
ATOM 1654 C C . HIS A 1 214 ? 8.477 1.661 -2.391 1.00 97.81 214 HIS A C 1
ATOM 1656 O O . HIS A 1 214 ? 7.690 1.530 -1.466 1.00 97.81 214 HIS A O 1
ATOM 1662 N N . GLY A 1 215 ? 9.459 0.784 -2.589 1.00 96.19 215 GLY A N 1
ATOM 1663 C CA . GLY A 1 215 ? 9.746 -0.407 -1.788 1.00 96.19 215 GLY A CA 1
ATOM 1664 C C . GLY A 1 215 ? 10.439 -0.125 -0.450 1.00 96.19 215 GLY A C 1
ATOM 1665 O O . GLY A 1 215 ? 11.181 -0.984 0.032 1.00 96.19 215 GLY A O 1
ATOM 1666 N N . PHE A 1 216 ? 10.235 1.055 0.157 1.00 97.69 216 PHE A N 1
ATOM 1667 C CA . PHE A 1 216 ? 10.953 1.490 1.364 1.00 97.69 216 PHE A CA 1
ATOM 1668 C C . PHE A 1 216 ? 10.901 0.468 2.501 1.00 97.69 216 PHE A C 1
ATOM 1670 O O . PHE A 1 216 ? 11.889 0.318 3.212 1.00 97.69 216 PHE A O 1
ATOM 1677 N N . ILE A 1 217 ? 9.789 -0.261 2.656 1.00 96.69 217 ILE A N 1
ATOM 1678 C CA . ILE A 1 217 ? 9.625 -1.238 3.737 1.00 96.69 217 ILE A CA 1
ATOM 1679 C C . ILE A 1 217 ? 10.769 -2.252 3.738 1.00 96.69 217 ILE A C 1
ATOM 1681 O O . ILE A 1 217 ? 11.263 -2.575 4.807 1.00 96.69 217 ILE A O 1
ATOM 1685 N N . SER A 1 218 ? 11.235 -2.723 2.580 1.00 94.88 218 SER A N 1
ATOM 1686 C CA . SER A 1 218 ? 12.387 -3.633 2.537 1.00 94.88 218 SER A CA 1
ATOM 1687 C C . SER A 1 218 ? 13.723 -2.911 2.689 1.00 94.88 218 SER A C 1
ATOM 1689 O O . SER A 1 218 ? 14.647 -3.471 3.270 1.00 94.88 218 SER A O 1
ATOM 1691 N N . GLN A 1 219 ? 13.827 -1.656 2.244 1.00 95.44 219 GLN A N 1
ATOM 1692 C CA . GLN A 1 219 ? 15.061 -0.874 2.380 1.00 95.44 219 GLN A CA 1
ATOM 1693 C C . GLN A 1 219 ? 15.376 -0.481 3.828 1.00 95.44 219 GLN A C 1
ATOM 1695 O O . GLN A 1 219 ? 16.540 -0.380 4.202 1.00 95.44 219 GLN A O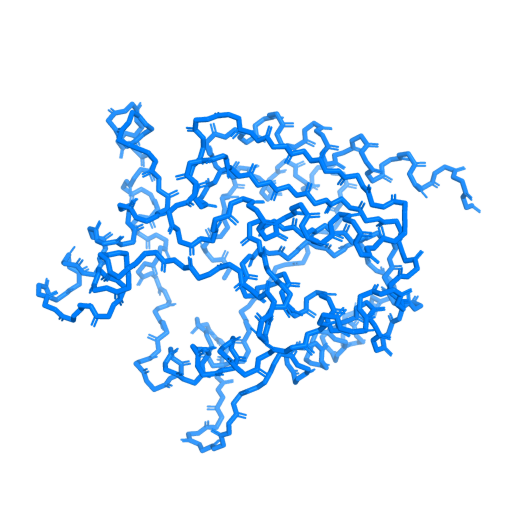 1
ATOM 1700 N N . VAL A 1 220 ? 14.344 -0.256 4.644 1.00 96.56 220 VAL A N 1
ATOM 1701 C CA . VAL A 1 220 ? 14.459 0.155 6.055 1.00 96.56 220 VAL A CA 1
ATOM 1702 C C . VAL A 1 220 ? 13.689 -0.779 6.987 1.00 96.56 220 VAL A C 1
ATOM 1704 O O . VAL A 1 220 ? 13.144 -0.351 8.004 1.00 96.56 220 VAL A O 1
ATOM 1707 N N . ARG A 1 221 ? 13.639 -2.067 6.641 1.00 95.44 221 ARG A N 1
ATOM 1708 C CA . ARG A 1 221 ? 12.814 -3.106 7.279 1.00 95.44 221 ARG A CA 1
ATOM 1709 C C . ARG A 1 221 ? 12.845 -3.099 8.799 1.00 95.44 221 ARG A C 1
ATOM 1711 O O . ARG A 1 221 ? 11.787 -3.017 9.419 1.00 95.44 221 ARG A O 1
ATOM 1718 N N . ASP A 1 222 ? 14.028 -3.130 9.400 1.00 95.56 222 ASP A N 1
ATOM 1719 C CA . ASP A 1 222 ? 14.160 -3.186 10.860 1.00 95.56 222 ASP A CA 1
ATOM 1720 C C . ASP A 1 222 ? 13.623 -1.919 11.537 1.00 95.56 222 ASP A C 1
ATOM 1722 O O . ASP A 1 222 ? 12.917 -1.991 12.549 1.00 95.56 222 ASP A O 1
ATOM 1726 N N . THR A 1 223 ? 13.901 -0.755 10.946 1.00 97.69 223 THR A N 1
ATOM 1727 C CA . THR A 1 223 ? 13.388 0.536 11.414 1.00 97.69 223 THR A CA 1
ATOM 1728 C C . THR A 1 223 ? 11.869 0.593 11.273 1.00 97.69 223 THR A C 1
ATOM 1730 O O . THR A 1 223 ? 11.178 0.893 12.245 1.00 97.69 223 THR A O 1
ATOM 1733 N N . PHE A 1 224 ? 11.328 0.210 10.113 1.00 97.75 224 PHE A N 1
ATOM 1734 C CA . PHE A 1 224 ? 9.886 0.187 9.879 1.00 97.75 224 PHE A CA 1
ATOM 1735 C C . PHE A 1 224 ? 9.161 -0.770 10.835 1.00 97.75 224 PHE A C 1
ATOM 1737 O O . PHE A 1 224 ? 8.132 -0.406 11.396 1.00 97.75 224 PHE A O 1
ATOM 1744 N N . ILE A 1 225 ? 9.704 -1.967 11.093 1.00 96.38 225 ILE A N 1
ATOM 1745 C CA . ILE A 1 225 ? 9.141 -2.914 12.072 1.00 96.38 225 ILE A CA 1
ATOM 1746 C C . ILE A 1 225 ? 9.083 -2.286 13.466 1.00 96.38 225 ILE A C 1
ATOM 1748 O O . ILE A 1 225 ? 8.080 -2.435 14.170 1.00 96.38 225 ILE A O 1
ATOM 1752 N N . LYS A 1 226 ? 10.145 -1.585 13.878 1.00 96.25 226 LYS A N 1
ATOM 1753 C CA . LYS A 1 226 ? 10.199 -0.900 15.173 1.00 96.25 226 LYS A CA 1
ATOM 1754 C C . LYS A 1 226 ? 9.141 0.201 15.264 1.00 96.25 226 LYS A C 1
ATOM 1756 O O . LYS A 1 226 ? 8.411 0.243 16.256 1.00 96.25 226 LYS A O 1
ATOM 1761 N N . ASP A 1 227 ? 9.033 1.043 14.242 1.00 97.50 227 ASP A N 1
ATOM 1762 C CA . ASP A 1 227 ? 8.071 2.147 14.196 1.00 97.50 227 ASP A CA 1
ATOM 1763 C C . ASP A 1 227 ? 6.627 1.632 14.177 1.00 97.50 227 ASP A C 1
ATOM 1765 O O . ASP A 1 227 ? 5.779 2.087 14.950 1.00 97.50 227 ASP A O 1
ATOM 1769 N N . LEU A 1 228 ? 6.363 0.607 13.363 1.00 96.38 228 LEU A N 1
ATOM 1770 C CA . LEU A 1 228 ? 5.074 -0.069 13.273 1.00 96.38 228 LEU A CA 1
ATOM 1771 C C . LEU A 1 228 ? 4.670 -0.694 14.614 1.00 96.38 228 LEU A C 1
ATOM 1773 O O . LEU A 1 228 ? 3.548 -0.497 15.083 1.00 96.38 228 LEU A O 1
ATOM 1777 N N . ALA A 1 229 ? 5.581 -1.420 15.266 1.00 93.88 229 ALA A N 1
ATOM 1778 C CA . ALA A 1 229 ? 5.316 -2.035 16.563 1.00 93.88 229 ALA A CA 1
ATOM 1779 C C . ALA A 1 229 ? 5.070 -0.987 17.657 1.00 93.88 229 ALA A C 1
ATOM 1781 O O . ALA A 1 229 ? 4.178 -1.174 18.491 1.00 93.88 229 ALA A O 1
ATOM 1782 N N . ALA A 1 230 ? 5.827 0.115 17.656 1.00 94.69 230 ALA A N 1
ATOM 1783 C CA . ALA A 1 230 ? 5.626 1.224 18.582 1.00 94.69 230 ALA A CA 1
ATOM 1784 C C . ALA A 1 230 ? 4.245 1.868 18.384 1.00 94.69 230 ALA A C 1
ATOM 1786 O O . ALA A 1 230 ? 3.523 2.087 19.358 1.00 94.69 230 ALA A O 1
ATOM 1787 N N . PHE A 1 231 ? 3.849 2.097 17.130 1.00 96.50 231 PHE A N 1
ATOM 1788 C CA . PHE A 1 231 ? 2.547 2.655 16.782 1.00 96.50 231 PHE A CA 1
ATOM 1789 C C . PHE A 1 231 ? 1.384 1.747 17.205 1.00 96.50 231 PHE A C 1
ATOM 1791 O O . PHE A 1 231 ? 0.480 2.202 17.906 1.00 96.50 231 PHE A O 1
ATOM 1798 N N . ILE A 1 232 ? 1.421 0.459 16.842 1.00 92.50 232 ILE A N 1
ATOM 1799 C CA . ILE A 1 232 ? 0.355 -0.490 17.194 1.00 92.50 232 ILE A CA 1
ATOM 1800 C C . ILE A 1 232 ? 0.257 -0.649 18.718 1.00 92.50 232 ILE A C 1
ATOM 1802 O O . ILE A 1 232 ? -0.840 -0.592 19.266 1.00 92.50 232 ILE A O 1
ATOM 1806 N N . THR A 1 233 ? 1.387 -0.811 19.417 1.00 85.56 233 THR A N 1
ATOM 1807 C CA . THR A 1 233 ? 1.395 -1.029 20.876 1.00 85.56 233 THR A CA 1
ATOM 1808 C C . THR A 1 233 ? 0.822 0.165 21.637 1.00 85.56 233 THR A C 1
ATOM 1810 O O . THR A 1 233 ? 0.056 -0.030 22.581 1.00 85.56 233 THR A O 1
ATOM 1813 N N . PHE A 1 234 ? 1.167 1.391 21.230 1.00 74.25 234 PHE A N 1
ATOM 1814 C CA . PHE A 1 234 ? 0.642 2.614 21.838 1.00 74.25 234 PHE A CA 1
ATOM 1815 C C . PHE A 1 234 ? -0.893 2.637 21.790 1.00 74.25 234 PHE A C 1
ATOM 1817 O O . PHE A 1 234 ? -1.538 2.747 22.825 1.00 74.25 234 PHE A O 1
ATOM 1824 N N . ASN A 1 235 ? -1.480 2.374 20.620 1.00 73.56 235 ASN A N 1
ATOM 1825 C CA . ASN A 1 235 ? -2.932 2.443 20.428 1.00 73.56 235 ASN A CA 1
ATOM 1826 C C . ASN A 1 235 ? -3.715 1.269 21.044 1.00 73.56 235 ASN A C 1
ATOM 1828 O O . ASN A 1 235 ? -4.935 1.346 21.173 1.00 73.56 235 ASN A O 1
ATOM 1832 N N . THR A 1 236 ? -3.047 0.168 21.405 1.00 63.88 236 THR A N 1
ATOM 1833 C CA . THR A 1 236 ? -3.685 -0.949 22.128 1.00 63.88 236 THR A CA 1
ATOM 1834 C C . THR A 1 236 ? -3.773 -0.742 23.638 1.00 63.88 236 THR A C 1
ATOM 1836 O O . THR A 1 236 ? -4.512 -1.471 24.283 1.00 63.88 236 THR A O 1
ATOM 1839 N N . ARG A 1 237 ? -3.019 0.206 24.213 1.00 54.62 237 ARG A N 1
ATOM 1840 C CA . ARG A 1 237 ? -3.029 0.475 25.664 1.00 54.62 237 ARG A CA 1
ATOM 1841 C C . ARG A 1 237 ? -4.124 1.451 26.099 1.00 54.62 237 ARG A C 1
ATOM 1843 O O . ARG A 1 237 ? -4.448 1.481 27.279 1.00 54.62 237 ARG A O 1
ATOM 1850 N N . ASP A 1 238 ? -4.683 2.202 25.154 1.00 44.81 238 ASP A N 1
ATOM 1851 C CA . ASP A 1 238 ? -5.697 3.236 25.395 1.00 44.81 238 ASP A CA 1
ATOM 1852 C C . ASP A 1 238 ? -7.142 2.737 25.151 1.00 44.81 238 ASP A C 1
ATOM 1854 O O . ASP A 1 238 ? -8.066 3.540 25.009 1.00 44.81 238 ASP A O 1
ATOM 1858 N N . LYS A 1 239 ? -7.347 1.414 25.076 1.00 43.19 239 LYS A N 1
ATOM 1859 C CA . LYS A 1 239 ? -8.654 0.740 24.970 1.00 43.19 239 LYS A CA 1
ATOM 1860 C C . LYS A 1 239 ? -8.806 -0.273 26.096 1.00 43.19 239 LYS A C 1
ATOM 1862 O O . LYS A 1 239 ? -9.947 -0.406 26.585 1.00 43.19 239 LYS A O 1
#

pLDDT: mean 94.3, std 7.53, range [43.19, 98.94]

Foldseek 3Di:
DLLDDVVLVVLCVVPDDDDDDAFDQFFPHHDDPDDFDALLVSLVVVVVVCVVVVQQADAQAAAASRLLNQLSNCLVPVRRYQEYEYELYFQADPPADAFDPVLVCLVPDPPDDLVSVLVSVPVQQWDPVCCVVCVVVSVSSSCSDPNGGGDPSVVVSSVVNRNPGHCLVSLCSRPHAYEYEYECAANGRHCVRSVSSQVSHPNYHYDYDYPGYSNNCVVCVVVVSVVVCVSSVVSVVVD

Solvent-accessible surface area (backbone atoms only — not comparable to full-atom values): 12921 Å² total; per-residue (Å²): 84,59,76,57,59,64,67,59,53,56,59,48,49,76,83,41,91,77,87,79,69,47,57,79,35,25,47,91,28,75,57,76,99,70,86,82,53,44,38,60,57,55,21,51,50,51,50,50,51,29,58,77,68,71,48,74,60,40,71,45,80,12,52,33,69,42,16,41,19,46,50,39,31,33,54,76,41,46,86,39,39,62,32,40,33,35,28,40,31,54,42,29,56,95,79,40,58,74,45,49,74,68,50,49,50,54,70,69,57,74,61,67,57,73,63,36,48,47,55,47,49,48,64,47,28,42,39,68,69,56,52,74,73,33,58,68,57,54,53,53,50,50,56,35,53,64,70,46,59,58,48,72,70,44,49,51,33,49,50,51,13,55,70,67,32,61,44,57,92,51,34,64,63,32,78,49,57,31,41,34,41,30,15,62,54,12,56,63,43,34,42,67,21,46,51,54,50,38,75,43,22,71,82,36,44,76,47,73,41,80,83,18,14,54,42,24,62,74,78,43,37,72,60,48,52,50,54,51,50,52,53,53,54,56,65,63,73,82,113

Radius of gyration: 17.11 Å; Cα contacts (8 Å, |Δi|>4): 370; chains: 1; bounding box: 41×34×50 Å

Organism: NCBI:txid938273

Secondary structure (DSSP, 8-state):
-TTS-HHHHHHHHTTS-----PPTTSTT----SSS---HHHHHHHHHHHHHHTT---EEEEEETHHHHHHHHHHHH-GGGEEEEEEES---BGGGS-PPPHHHHHHHH--TTHHHHHHHHHHHHHS-HHHHHH-HHHHHHHHHHHHSSPPPHHHHHHHHHHHHH-B-GGGGGG--S-EEEEEETT-SSS-THHHHHHHHHSTT-EEEEETT--TTHHHHTHHHHHHHHHHHHHHHHH--

InterPro domains:
  IPR000073 Alpha/beta hydrolase fold-1 [PF00561] (3-215)
  IPR000073 Alpha/beta hydrolase fold-1 [PR00111] (15-30)
  IPR000073 Alpha/beta hydrolase fold-1 [PR00111] (60-73)
  IPR000073 Alpha/beta hydrolase fold-1 [PR00111] (74-87)
  IPR000073 Alpha/beta hydrolase fold-1 [PR00111] (178-192)
  IPR029058 Alpha/Beta hydrolase fold [G3DSA:3.40.50.1820] (1-234)
  IPR029058 Alpha/Beta hydrolase fold [SSF53474] (2-232)
  IPR050471 AB hydrolase [PTHR43433] (4-232)

Sequence (239 aa):
MDWWDPELINALSKKYHVLIFDNRGSGRTVAPDEGSFTCEMFADDTIALMNAKGIERANILGMSMGGLIAQELAIKYPERVNSLVLACTFCGGQHMIQASDEVMKIMMDRSGGIDGLFGRVLKLMFTKDFLDGNPDYVLDFKERYLRAPISDVNSLRQFIACAKADTFNRLPEIKNPTLIATGTDDPLIPPQNSRILAERIAGAKLIEYPGCSHGFISQVRDTFIKDLAAFITFNTRDK

Mean predicted aligned error: 3.43 Å

Nearest PDB structures (foldseek):
  8v16-assembly2_A  TM=9.628E-01  e=6.553E-22  uncultured Pseudomonadota bacterium
  8v16-assembly4_D  TM=9.547E-01  e=1.115E-21  uncultured Pseudomonadota bacterium
  8v16-assembly1_C  TM=9.406E-01  e=4.877E-21  uncultured Pseudomonadota bacterium
  4lxh-assembly1_A  TM=8.446E-01  e=1.049E-11  Rhizorhabdus wittichii RW1
  6azb-assembly2_B  TM=7.786E-01  e=4.867E-11  Physcomitrium patens